Protein 3DEF (pdb70)

Organism: Arabidopsis thaliana (NCBI:txid3702)

Structure (mmCIF, N/CA/C/O backbone):
data_3DEF
#
_entry.id   3DEF
#
_cell.length_a   71.440
_cell.length_b   71.440
_cell.length_c   112.460
_cell.angle_alpha   90.00
_cell.angle_beta   90.00
_cell.angle_gamma   90.00
#
_symmetry.space_group_name_H-M   'P 43 21 2'
#
loop_
_entity.id
_entity.type
_entity.pdbx_description
1 polymer 'T7I23.11 protein'
2 non-polymer 'MAGNESIUM ION'
3 non-polymer "GUANOSINE-5'-DIPHOSPHATE"
4 water water
#
loop_
_atom_site.group_PDB
_atom_site.id
_atom_site.type_symbol
_atom_site.label_atom_id
_atom_site.label_alt_id
_atom_site.label_comp_id
_atom_site.label_asym_id
_atom_site.label_entity_id
_atom_site.label_seq_id
_atom_site.pdbx_PDB_ins_code
_atom_site.Cartn_x
_atom_site.Cartn_y
_atom_site.Cartn_z
_atom_site.occupancy
_atom_site.B_iso_or_equiv
_atom_site.auth_seq_id
_atom_site.auth_comp_id
_atom_site.auth_asym_id
_atom_site.auth_atom_id
_atom_site.pdbx_PDB_model_num
ATOM 1 N N . ARG A 1 6 ? -30.343 15.830 20.233 1.00 47.45 6 ARG A N 1
ATOM 2 C CA . ARG A 1 6 ? -31.066 14.575 20.583 1.00 47.11 6 ARG A CA 1
ATOM 3 C C . ARG A 1 6 ? -30.136 13.387 20.506 1.00 45.84 6 ARG A C 1
ATOM 4 O O . ARG A 1 6 ? -29.163 13.392 19.753 1.00 43.66 6 ARG A O 1
ATOM 12 N N . GLU A 1 7 ? -30.453 12.349 21.281 1.00 44.89 7 GLU A N 1
ATOM 13 C CA . GLU A 1 7 ? -29.685 11.123 21.213 1.00 44.06 7 GLU A CA 1
ATOM 14 C C . GLU A 1 7 ? -29.752 10.560 19.773 1.00 41.86 7 GLU A C 1
ATOM 15 O O . GLU A 1 7 ? -30.761 10.737 19.063 1.00 40.96 7 GLU A O 1
ATOM 21 N N . TRP A 1 8 ? -28.674 9.882 19.367 1.00 39.13 8 TRP A N 1
ATOM 22 C CA . TRP A 1 8 ? -28.524 9.398 17.996 1.00 35.05 8 TRP A CA 1
ATOM 23 C C . TRP A 1 8 ? -29.065 8.014 17.775 1.00 34.23 8 TRP A C 1
ATOM 24 O O . TRP A 1 8 ? -28.322 7.040 17.573 1.00 33.46 8 TRP A O 1
ATOM 35 N N . VAL A 1 9 ? -30.390 7.955 17.712 1.00 33.00 9 VAL A N 1
ATOM 36 C CA . VAL A 1 9 ? -31.115 6.721 17.409 1.00 32.33 9 VAL A CA 1
ATOM 37 C C . VAL A 1 9 ? -30.786 6.090 16.051 1.00 30.46 9 VAL A C 1
ATOM 38 O O . VAL A 1 9 ? -30.685 4.863 15.937 1.00 29.76 9 VAL A O 1
ATOM 42 N N . GLY A 1 10 ? -30.650 6.908 15.006 1.00 27.64 10 GLY A N 1
ATOM 43 C CA . GLY A 1 10 ? -30.234 6.398 13.713 1.00 25.54 10 GLY A CA 1
ATOM 44 C C . GLY A 1 10 ? -28.927 5.601 13.730 1.00 23.67 10 GLY A C 1
ATOM 45 O O . GLY A 1 10 ? -28.754 4.667 12.958 1.00 22.83 10 GLY A O 1
ATOM 46 N N . PHE A 1 11 ? -28.005 5.942 14.603 1.00 23.21 11 PHE A N 1
ATOM 47 C CA . PHE A 1 11 ? -26.757 5.198 14.694 1.00 24.29 11 PHE A CA 1
ATOM 48 C C . PHE A 1 11 ? -27.029 3.707 14.998 1.00 24.86 11 PHE A C 1
ATOM 49 O O . PHE A 1 11 ? -26.375 2.804 14.502 1.00 23.30 11 PHE A O 1
ATOM 57 N N . GLN A 1 12 ? -28.066 3.470 15.781 1.00 25.83 12 GLN A N 1
ATOM 58 C CA . GLN A 1 12 ? -28.355 2.134 16.255 1.00 27.38 12 GLN A CA 1
ATOM 59 C C . GLN A 1 12 ? -28.845 1.257 15.164 1.00 27.13 12 GLN A C 1
ATOM 60 O O . GLN A 1 12 ? -28.748 0.042 15.247 1.00 28.83 12 GLN A O 1
ATOM 66 N N . GLN A 1 13 ? -29.371 1.864 14.124 1.00 25.95 13 GLN A N 1
ATOM 67 C CA . GLN A 1 13 ? -29.889 1.156 12.968 1.00 26.51 13 GLN A CA 1
ATOM 68 C C . GLN A 1 13 ? -28.839 0.856 11.876 1.00 25.07 13 GLN A C 1
ATOM 69 O O . GLN A 1 13 ? -29.139 0.149 10.948 1.00 24.84 13 GLN A O 1
ATOM 75 N N . PHE A 1 14 ? -27.632 1.408 11.972 1.00 22.25 14 PHE A N 1
ATOM 76 C CA . PHE A 1 14 ? -26.598 1.087 11.026 1.00 21.85 14 PHE A CA 1
ATOM 77 C C . PHE A 1 14 ? -26.097 -0.341 11.267 1.00 21.66 14 PHE A C 1
ATOM 78 O O . PHE A 1 14 ? -26.008 -0.785 12.393 1.00 22.01 14 PHE A O 1
ATOM 86 N N . PRO A 1 15 ? -25.701 -1.053 10.204 1.00 20.65 15 PRO A N 1
ATOM 87 C CA . PRO A 1 15 ? -25.094 -2.343 10.425 1.00 19.63 15 PRO A CA 1
ATOM 88 C C . PRO A 1 15 ? -23.820 -2.231 11.236 1.00 19.39 15 PRO A C 1
ATOM 89 O O . PRO A 1 15 ? -23.168 -1.193 11.234 1.00 18.38 15 PRO A O 1
ATOM 93 N N . ALA A 1 16 ? -23.454 -3.317 11.921 1.00 18.96 16 ALA A N 1
ATOM 94 C CA . ALA A 1 16 ? -22.262 -3.313 12.792 1.00 18.47 16 ALA A CA 1
ATOM 95 C C . ALA A 1 16 ? -21.025 -2.809 12.057 1.00 19.87 16 ALA A C 1
ATOM 96 O O . ALA A 1 16 ? -20.235 -2.112 12.611 1.00 19.31 16 ALA A O 1
ATOM 98 N N . ALA A 1 17 ? -20.807 -3.281 10.840 1.00 19.07 17 ALA A N 1
ATOM 99 C CA . ALA A 1 17 ? -19.617 -2.893 10.089 1.00 20.16 17 ALA A CA 1
ATOM 100 C C . ALA A 1 17 ? -19.530 -1.378 9.854 1.00 20.05 17 ALA A C 1
ATOM 101 O O . ALA A 1 17 ? -18.448 -0.799 9.893 1.00 19.84 17 ALA A O 1
ATOM 103 N N . THR A 1 18 ? -20.674 -0.742 9.620 1.00 20.78 18 THR A N 1
ATOM 104 C CA . THR A 1 18 ? -20.748 0.712 9.489 1.00 20.84 18 THR A CA 1
ATOM 105 C C . THR A 1 18 ? -20.556 1.366 10.829 1.00 21.79 18 THR A C 1
ATOM 106 O O . THR A 1 18 ? -19.782 2.326 10.923 1.00 21.90 18 THR A O 1
ATOM 110 N N . GLN A 1 19 ? -21.219 0.850 11.881 1.00 21.83 19 GLN A N 1
ATOM 111 C CA . GLN A 1 19 ? -20.995 1.409 13.238 1.00 22.06 19 GLN A CA 1
ATOM 112 C C . GLN A 1 19 ? -19.515 1.431 13.593 1.00 23.14 19 GLN A C 1
ATOM 113 O O . GLN A 1 19 ? -18.999 2.424 14.118 1.00 22.09 19 GLN A O 1
ATOM 119 N N . GLU A 1 20 ? -18.861 0.304 13.361 1.00 23.37 20 GLU A N 1
ATOM 120 C CA . GLU A 1 20 ? -17.439 0.152 13.713 1.00 25.99 20 GLU A CA 1
ATOM 121 C C . GLU A 1 20 ? -16.592 1.276 13.061 1.00 23.91 20 GLU A C 1
ATOM 122 O O . GLU A 1 20 ? -15.802 1.950 13.707 1.00 22.37 20 GLU A O 1
ATOM 128 N N . LYS A 1 21 ? -16.767 1.457 11.770 1.00 24.15 21 LYS A N 1
ATOM 129 C CA . LYS A 1 21 ? -16.019 2.494 11.029 1.00 24.64 21 LYS A CA 1
ATOM 130 C C . LYS A 1 21 ? -16.330 3.911 11.530 1.00 24.55 21 LYS A C 1
ATOM 131 O O . LYS A 1 21 ? -15.412 4.708 11.749 1.00 26.00 21 LYS A O 1
ATOM 137 N N . LEU A 1 22 ? -17.604 4.220 11.731 1.00 23.55 22 LEU A N 1
ATOM 138 C CA . LEU A 1 22 ? -18.018 5.556 12.212 1.00 23.73 22 LEU A CA 1
ATOM 139 C C . LEU A 1 22 ? -17.447 5.854 13.593 1.00 23.52 22 LEU A C 1
ATOM 140 O O . LEU A 1 22 ? -17.104 7.000 13.919 1.00 24.01 22 LEU A O 1
ATOM 145 N N . ILE A 1 23 ? -17.354 4.841 14.436 1.00 23.37 23 ILE A N 1
ATOM 146 C CA . ILE A 1 23 ? -16.760 5.022 15.748 1.00 23.21 23 ILE A CA 1
ATOM 147 C C . ILE A 1 23 ? -15.253 5.322 15.661 1.00 23.22 23 ILE A C 1
ATOM 148 O O . ILE A 1 23 ? -14.718 6.175 16.399 1.00 23.40 23 ILE A O 1
ATOM 153 N N . GLU A 1 24 ? -14.586 4.631 14.759 1.00 23.76 24 GLU A N 1
ATOM 154 C CA . GLU A 1 24 ? -13.214 4.872 14.514 1.00 26.02 24 GLU A CA 1
ATOM 155 C C . GLU A 1 24 ? -13.003 6.351 14.064 1.00 26.23 24 GLU A C 1
ATOM 156 O O . GLU A 1 24 ? -12.167 7.104 14.653 1.00 24.29 24 GLU A O 1
ATOM 162 N N . PHE A 1 25 ? -13.829 6.773 13.098 1.00 25.51 25 PHE A N 1
ATOM 163 C CA . PHE A 1 25 ? -13.684 8.117 12.490 1.00 25.14 25 PHE A CA 1
ATOM 164 C C . PHE A 1 25 ? -13.951 9.200 13.497 1.00 26.40 25 PHE A C 1
ATOM 165 O O . PHE A 1 25 ? -13.113 10.115 13.672 1.00 26.43 25 PHE A O 1
ATOM 173 N N . PHE A 1 26 ? -15.074 9.086 14.208 1.00 26.56 26 PHE A N 1
ATOM 174 C CA . PHE A 1 26 ? -15.441 10.077 15.205 1.00 29.45 26 PHE A CA 1
ATOM 175 C C . PHE A 1 26 ? -14.538 10.015 16.410 1.00 31.27 26 PHE A C 1
ATOM 176 O O . PHE A 1 26 ? -14.341 11.035 17.098 1.00 31.23 26 PHE A O 1
ATOM 184 N N . GLY A 1 27 ? -14.019 8.816 16.695 1.00 33.49 27 GLY A N 1
ATOM 185 C CA . GLY A 1 27 ? -13.090 8.627 17.788 1.00 34.85 27 GLY A CA 1
ATOM 186 C C . GLY A 1 27 ? -11.799 9.415 17.594 1.00 36.42 27 GLY A C 1
ATOM 187 O O . GLY A 1 27 ? -11.235 9.941 18.569 1.00 37.08 27 GLY A O 1
ATOM 188 N N . LYS A 1 28 ? -11.326 9.463 16.351 1.00 37.04 28 LYS A N 1
ATOM 189 C CA A LYS A 1 28 ? -10.163 10.251 15.958 0.50 37.54 28 LYS A CA 1
ATOM 190 C CA B LYS A 1 28 ? -10.146 10.250 15.988 0.50 37.49 28 LYS A CA 1
ATOM 191 C C . LYS A 1 28 ? -10.355 11.743 16.238 1.00 37.88 28 LYS A C 1
ATOM 192 O O . LYS A 1 28 ? -9.446 12.429 16.710 1.00 38.32 28 LYS A O 1
ATOM 203 N N . LEU A 1 29 ? -11.542 12.258 15.908 1.00 37.82 29 LEU A N 1
ATOM 204 C CA . LEU A 1 29 ? -11.885 13.650 16.216 1.00 37.43 29 LEU A CA 1
ATOM 205 C C . LEU A 1 29 ? -11.830 13.904 17.713 1.00 38.91 29 LEU A C 1
ATOM 206 O O . LEU A 1 29 ? -11.253 14.896 18.163 1.00 39.41 29 LEU A O 1
ATOM 211 N N . LYS A 1 30 ? -12.462 13.027 18.484 1.00 40.23 30 LYS A N 1
ATOM 212 C CA . LYS A 1 30 ? -12.509 13.169 19.956 1.00 42.03 30 LYS A CA 1
ATOM 213 C C . LYS A 1 30 ? -11.100 13.165 20.562 1.00 43.31 30 LYS A C 1
ATOM 214 O O . LYS A 1 30 ? -10.865 13.823 21.576 1.00 43.52 30 LYS A O 1
ATOM 220 N N . GLN A 1 31 ? -10.184 12.413 19.951 1.00 44.73 31 GLN A N 1
ATOM 221 C CA . GLN A 1 31 ? -8.793 12.369 20.400 1.00 46.64 31 GLN A CA 1
ATOM 222 C C . GLN A 1 31 ? -8.113 13.709 20.213 1.00 46.66 31 GLN A C 1
ATOM 223 O O . GLN A 1 31 ? -7.194 14.054 20.962 1.00 47.36 31 GLN A O 1
ATOM 229 N N . LYS A 1 32 ? -8.554 14.462 19.216 1.00 45.80 32 LYS A N 1
ATOM 230 C CA . LYS A 1 32 ? -8.035 15.792 18.954 1.00 45.45 32 LYS A CA 1
ATOM 231 C C . LYS A 1 32 ? -8.855 16.860 19.661 1.00 44.62 32 LYS A C 1
ATOM 232 O O . LYS A 1 32 ? -8.832 18.005 19.261 1.00 45.00 32 LYS A O 1
ATOM 238 N N . ASP A 1 33 ? -9.590 16.481 20.702 1.00 43.88 33 ASP A N 1
ATOM 239 C CA . ASP A 1 33 ? -10.579 17.364 21.345 1.00 43.64 33 ASP A CA 1
ATOM 240 C C . ASP A 1 33 ? -11.481 18.130 20.376 1.00 41.72 33 ASP A C 1
ATOM 241 O O . ASP A 1 33 ? -11.768 19.292 20.587 1.00 41.21 33 ASP A O 1
ATOM 246 N N . MET A 1 34 ? -11.938 17.467 19.316 1.00 40.13 34 MET A N 1
ATOM 247 C CA . MET A 1 34 ? -13.070 17.971 18.550 1.00 38.53 34 MET A CA 1
ATOM 248 C C . MET A 1 34 ? -14.203 17.081 19.010 1.00 36.27 34 MET A C 1
ATOM 249 O O . MET A 1 34 ? -14.254 15.932 18.590 1.00 34.47 34 MET A O 1
ATOM 254 N N . ASN A 1 35 ? -15.106 17.584 19.840 1.00 34.11 35 ASN A N 1
ATOM 255 C CA . ASN A 1 35 ? -16.219 16.759 20.321 1.00 34.16 35 ASN A CA 1
ATOM 256 C C . ASN A 1 35 ? -17.505 17.004 19.539 1.00 32.68 35 ASN A C 1
ATOM 257 O O . ASN A 1 35 ? -18.574 16.585 19.926 1.00 31.43 35 ASN A O 1
ATOM 262 N N . SER A 1 36 ? -17.385 17.779 18.476 1.00 32.17 36 SER A N 1
ATOM 263 C CA . SER A 1 36 ? -18.472 18.002 17.561 1.00 31.81 36 SER A CA 1
ATOM 264 C C . SER A 1 36 ? -17.945 18.435 16.220 1.00 30.79 36 SER A C 1
ATOM 265 O O . SER A 1 36 ? -16.852 18.951 16.115 1.00 29.72 36 SER A O 1
ATOM 268 N N . MET A 1 37 ? -18.759 18.234 15.190 1.00 29.52 37 MET A N 1
ATOM 269 C CA . MET A 1 37 ? -18.435 18.793 13.870 1.00 30.03 37 MET A CA 1
ATOM 270 C C . MET A 1 37 ? -19.686 19.248 13.171 1.00 27.75 37 MET A C 1
ATOM 271 O O . MET A 1 37 ? -20.746 18.709 13.414 1.00 28.02 37 MET A O 1
ATOM 276 N N . THR A 1 38 ? -19.533 20.261 12.329 1.00 27.11 38 THR A N 1
ATOM 277 C CA . THR A 1 38 ? -20.640 20.864 11.571 1.00 25.79 38 THR A CA 1
ATOM 278 C C . THR A 1 38 ? -20.399 20.771 10.056 1.00 25.08 38 THR A C 1
ATOM 279 O O . THR A 1 38 ? -19.409 21.292 9.502 1.00 25.39 38 THR A O 1
ATOM 283 N N . VAL A 1 39 ? -21.348 20.103 9.422 1.00 23.23 39 VAL A N 1
ATOM 284 C CA . VAL A 1 39 ? -21.355 19.859 7.991 1.00 22.10 39 VAL A CA 1
ATOM 285 C C . VAL A 1 39 ? -22.424 20.724 7.314 1.00 21.04 39 VAL A C 1
ATOM 286 O O . VAL A 1 39 ? -23.588 20.673 7.684 1.00 20.30 39 VAL A O 1
ATOM 290 N N . LEU A 1 40 ? -22.004 21.521 6.326 1.00 20.15 40 LEU A N 1
ATOM 291 C CA . LEU A 1 40 ? -22.954 22.318 5.518 1.00 19.50 40 LEU A CA 1
ATOM 292 C C . LEU A 1 40 ? -23.174 21.571 4.210 1.00 18.99 40 LEU A C 1
ATOM 293 O O . LEU A 1 40 ? -22.200 21.063 3.628 1.00 19.06 40 LEU A O 1
ATOM 298 N N . VAL A 1 41 ? -24.410 21.486 3.764 1.00 17.98 41 VAL A N 1
ATOM 299 C CA . VAL A 1 41 ? -24.733 20.855 2.488 1.00 18.93 41 VAL A CA 1
ATOM 300 C C . VAL A 1 41 ? -25.322 21.868 1.525 1.00 18.60 41 VAL A C 1
ATOM 301 O O . VAL A 1 41 ? -26.293 22.517 1.894 1.00 22.81 41 VAL A O 1
ATOM 305 N N . LEU A 1 42 ? -24.691 22.060 0.365 1.00 18.19 42 LEU A N 1
ATOM 306 C CA . LEU A 1 42 ? -25.154 22.999 -0.682 1.00 18.63 42 LEU A CA 1
ATOM 307 C C . LEU A 1 42 ? -25.355 22.275 -1.981 1.00 20.88 42 LEU A C 1
ATOM 308 O O . LEU A 1 42 ? -24.713 21.242 -2.258 1.00 18.32 42 LEU A O 1
ATOM 313 N N . GLY A 1 43 ? -26.223 22.854 -2.821 1.00 21.77 43 GLY A N 1
ATOM 314 C CA . GLY A 1 43 ? -26.429 22.311 -4.131 1.00 21.77 43 GLY A CA 1
ATOM 315 C C . GLY A 1 43 ? -27.638 22.945 -4.824 1.00 22.10 43 GLY A C 1
ATOM 316 O O . GLY A 1 43 ? -28.406 23.699 -4.236 1.00 21.70 43 GLY A O 1
ATOM 317 N N . LYS A 1 44 ? -27.826 22.561 -6.067 1.00 24.11 44 LYS A N 1
ATOM 318 C CA . LYS A 1 44 ? -29.005 22.919 -6.804 1.00 24.72 44 LYS A CA 1
ATOM 319 C C . LYS A 1 44 ? -30.179 22.136 -6.198 1.00 24.90 44 LYS A C 1
ATOM 320 O O . LYS A 1 44 ? -29.970 21.169 -5.541 1.00 25.06 44 LYS A O 1
ATOM 326 N N . GLY A 1 45 ? -31.413 22.553 -6.443 1.00 25.46 45 GLY A N 1
ATOM 327 C CA . GLY A 1 45 ? -32.576 21.740 -6.064 1.00 23.97 45 GLY A CA 1
ATOM 328 C C . GLY A 1 45 ? -32.574 20.369 -6.740 1.00 22.62 45 GLY A C 1
ATOM 329 O O . GLY A 1 45 ? -32.117 20.206 -7.839 1.00 23.54 45 GLY A O 1
ATOM 330 N N . GLY A 1 46 ? -33.104 19.387 -6.054 1.00 22.02 46 GLY A N 1
ATOM 331 C CA . GLY A 1 46 ? -33.405 18.101 -6.615 1.00 21.48 46 GLY A CA 1
ATOM 332 C C . GLY A 1 46 ? -32.213 17.206 -6.843 1.00 21.27 46 GLY A C 1
ATOM 333 O O . GLY A 1 46 ? -32.312 16.224 -7.584 1.00 20.79 46 GLY A O 1
ATOM 334 N N . VAL A 1 47 ? -31.097 17.466 -6.168 1.00 19.71 47 VAL A N 1
ATOM 335 C CA . VAL A 1 47 ? -29.909 16.645 -6.373 1.00 20.10 47 VAL A CA 1
ATOM 336 C C . VAL A 1 47 ? -29.703 15.553 -5.305 1.00 20.42 47 VAL A C 1
ATOM 337 O O . VAL A 1 47 ? -28.787 14.760 -5.449 1.00 19.35 47 VAL A O 1
ATOM 341 N N . GLY A 1 48 ? -30.559 15.545 -4.280 1.00 20.38 48 GLY A N 1
ATOM 342 C CA . GLY A 1 48 ? -30.497 14.606 -3.157 1.00 19.95 48 GLY A CA 1
ATOM 343 C C . GLY A 1 48 ? -29.749 15.115 -1.923 1.00 19.79 48 GLY A C 1
ATOM 344 O O . GLY A 1 48 ? -29.222 14.312 -1.145 1.00 18.95 48 GLY A O 1
ATOM 345 N N . LYS A 1 49 ? -29.739 16.431 -1.691 1.00 18.51 49 LYS A N 1
ATOM 346 C CA . LYS A 1 49 ? -29.149 16.973 -0.462 1.00 19.45 49 LYS A CA 1
ATOM 347 C C . LYS A 1 49 ? -29.884 16.412 0.785 1.00 18.28 49 LYS A C 1
ATOM 348 O O . LYS A 1 49 ? -29.281 15.807 1.641 1.00 18.88 49 LYS A O 1
ATOM 354 N N . SER A 1 50 ? -31.199 16.561 0.841 1.00 18.90 50 SER A N 1
ATOM 355 C CA . SER A 1 50 ? -31.942 16.090 2.014 1.00 18.25 50 SER A CA 1
ATOM 356 C C . SER A 1 50 ? -31.864 14.583 2.163 1.00 19.25 50 SER A C 1
ATOM 357 O O . SER A 1 50 ? -31.784 14.036 3.300 1.00 19.83 50 SER A O 1
ATOM 360 N N . SER A 1 51 ? -31.956 13.874 1.048 1.00 19.59 51 SER A N 1
ATOM 361 C CA . SER A 1 51 ? -31.849 12.442 1.073 1.00 19.59 51 SER A CA 1
ATOM 362 C C . SER A 1 51 ? -30.500 12.006 1.656 1.00 18.97 51 SER A C 1
ATOM 363 O O . SER A 1 51 ? -30.437 11.061 2.449 1.00 18.91 51 SER A O 1
ATOM 366 N N . THR A 1 52 ? -29.419 12.650 1.249 1.00 18.21 52 THR A N 1
ATOM 367 C CA . THR A 1 52 ? -28.085 12.309 1.774 1.00 18.15 52 THR A CA 1
ATOM 368 C C . THR A 1 52 ? -27.943 12.627 3.274 1.00 19.97 52 THR A C 1
ATOM 369 O O . THR A 1 52 ? -27.340 11.864 4.074 1.00 19.68 52 THR A O 1
ATOM 373 N N . VAL A 1 53 ? -28.509 13.751 3.685 1.00 19.64 53 VAL A N 1
ATOM 374 C CA . VAL A 1 53 ? -28.604 14.024 5.113 1.00 19.65 53 VAL A CA 1
ATOM 375 C C . VAL A 1 53 ? -29.312 12.896 5.901 1.00 18.86 53 VAL A C 1
ATOM 376 O O . VAL A 1 53 ? -28.808 12.419 6.926 1.00 19.03 53 VAL A O 1
ATOM 380 N N . ASN A 1 54 ? -30.485 12.462 5.440 1.00 19.64 54 ASN A N 1
ATOM 381 C CA . ASN A 1 54 ? -31.209 11.412 6.116 1.00 20.71 54 ASN A CA 1
ATOM 382 C C . ASN A 1 54 ? -30.378 10.118 6.083 1.00 21.68 54 ASN A C 1
ATOM 383 O O . ASN A 1 54 ? -30.368 9.320 7.059 1.00 22.02 54 ASN A O 1
ATOM 388 N N . SER A 1 55 ? -29.654 9.867 4.985 1.00 20.76 55 SER A N 1
ATOM 389 C CA . SER A 1 55 ? -28.796 8.679 4.931 1.00 20.10 55 SER A CA 1
ATOM 390 C C . SER A 1 55 ? -27.695 8.715 6.011 1.00 19.99 55 SER A C 1
ATOM 391 O O . SER A 1 55 ? -27.405 7.690 6.673 1.00 18.99 55 SER A O 1
ATOM 394 N N . LEU A 1 56 ? -27.092 9.882 6.185 1.00 18.93 56 LEU A N 1
ATOM 395 C CA . LEU A 1 56 ? -26.023 10.053 7.149 1.00 19.87 56 LEU A CA 1
ATOM 396 C C . LEU A 1 56 ? -26.504 9.956 8.566 1.00 19.81 56 LEU A C 1
ATOM 397 O O . LEU A 1 56 ? -25.800 9.436 9.404 1.00 21.89 56 LEU A O 1
ATOM 402 N N . ILE A 1 57 ? -27.692 10.468 8.844 1.00 20.27 57 ILE A N 1
ATOM 403 C CA . ILE A 1 57 ? -28.238 10.417 10.214 1.00 20.74 57 ILE A CA 1
ATOM 404 C C . ILE A 1 57 ? -28.902 9.105 10.497 1.00 21.72 57 ILE A C 1
ATOM 405 O O . ILE A 1 57 ? -28.917 8.683 11.658 1.00 21.61 57 ILE A O 1
ATOM 410 N N . GLY A 1 58 ? -29.356 8.405 9.447 1.00 22.46 58 GLY A N 1
ATOM 411 C CA . GLY A 1 58 ? -30.110 7.173 9.619 1.00 24.10 58 GLY A CA 1
ATOM 412 C C . GLY A 1 58 ? -31.494 7.346 10.249 1.00 25.76 58 GLY A C 1
ATOM 413 O O . GLY A 1 58 ? -32.038 6.389 10.821 1.00 25.58 58 GLY A O 1
ATOM 414 N N . GLU A 1 59 ? -32.040 8.554 10.149 1.00 26.26 59 GLU A N 1
ATOM 415 C CA . GLU A 1 59 ? -33.397 8.899 10.589 1.00 28.21 59 GLU A CA 1
ATOM 416 C C . GLU A 1 59 ? -33.990 9.853 9.536 1.00 28.81 59 GLU A C 1
ATOM 417 O O . GLU A 1 59 ? -33.261 10.446 8.738 1.00 27.37 59 GLU A O 1
ATOM 423 N N . GLN A 1 60 ? -35.316 9.999 9.540 1.00 30.00 60 GLN A N 1
ATOM 424 C CA . GLN A 1 60 ? -35.965 10.905 8.598 1.00 30.40 60 GLN A CA 1
ATOM 425 C C . GLN A 1 60 ? -36.031 12.227 9.326 1.00 29.69 60 GLN A C 1
ATOM 426 O O . GLN A 1 60 ? -36.959 12.478 10.089 1.00 31.16 60 GLN A O 1
ATOM 432 N N . VAL A 1 61 ? -35.031 13.054 9.134 1.00 27.77 61 VAL A N 1
ATOM 433 C CA . VAL A 1 61 ? -34.899 14.292 9.857 1.00 27.94 61 VAL A CA 1
ATOM 434 C C . VAL A 1 61 ? -35.184 15.490 8.948 1.00 28.36 61 VAL A C 1
ATOM 435 O O . VAL A 1 61 ? -35.472 16.558 9.441 1.00 28.47 61 VAL A O 1
ATOM 439 N N . VAL A 1 62 ? -35.059 15.315 7.638 1.00 27.09 62 VAL A N 1
ATOM 440 C CA . VAL A 1 62 ? -35.410 16.377 6.691 1.00 26.46 62 VAL A CA 1
ATOM 441 C C . VAL A 1 62 ? -36.355 15.879 5.616 1.00 26.05 62 VAL A C 1
ATOM 442 O O . VAL A 1 62 ? -36.410 14.725 5.274 1.00 24.40 62 VAL A O 1
ATOM 446 N N . ARG A 1 63 ? -37.085 16.800 5.033 1.00 28.16 63 ARG A N 1
ATOM 447 C CA . ARG A 1 63 ? -38.120 16.437 4.075 1.00 29.72 63 ARG A CA 1
ATOM 448 C C . ARG A 1 63 ? -37.571 16.206 2.657 1.00 29.21 63 ARG A C 1
ATOM 449 O O . ARG A 1 63 ? -36.904 17.074 2.109 1.00 31.07 63 ARG A O 1
ATOM 457 N N . VAL A 1 64 ? -37.887 15.076 2.065 1.00 28.68 64 VAL A N 1
ATOM 458 C CA . VAL A 1 64 ? -37.445 14.726 0.712 1.00 28.52 64 VAL A CA 1
ATOM 459 C C . VAL A 1 64 ? -38.656 14.848 -0.191 1.00 30.24 64 VAL A C 1
ATOM 460 O O . VAL A 1 64 ? -39.764 14.503 0.227 1.00 29.96 64 VAL A O 1
ATOM 464 N N . SER A 1 65 ? -38.462 15.321 -1.419 1.00 30.06 65 SER A N 1
ATOM 465 C CA . SER A 1 65 ? -39.575 15.498 -2.343 1.00 30.70 65 SER A CA 1
ATOM 466 C C . SER A 1 65 ? -39.066 15.692 -3.735 1.00 30.19 65 SER A C 1
ATOM 467 O O . SER A 1 65 ? -38.054 16.314 -3.886 1.00 28.38 65 SER A O 1
ATOM 470 N N . PRO A 1 66 ? -39.808 15.219 -4.754 1.00 31.04 66 PRO A N 1
ATOM 471 C CA . PRO A 1 66 ? -39.419 15.541 -6.102 1.00 32.75 66 PRO A CA 1
ATOM 472 C C . PRO A 1 66 ? -39.520 17.053 -6.383 1.00 32.83 66 PRO A C 1
ATOM 473 O O . PRO A 1 66 ? -38.858 17.560 -7.273 1.00 33.32 66 PRO A O 1
ATOM 477 N N . PHE A 1 67 ? -40.347 17.764 -5.632 1.00 34.17 67 PHE A N 1
ATOM 478 C CA . PHE A 1 67 ? -40.514 19.201 -5.844 1.00 35.24 67 PHE A CA 1
ATOM 479 C C . PHE A 1 67 ? -39.834 19.993 -4.767 1.00 37.82 67 PHE A C 1
ATOM 480 O O . PHE A 1 67 ? -39.858 19.602 -3.604 1.00 37.61 67 PHE A O 1
ATOM 488 N N . GLN A 1 68 ? -39.277 21.137 -5.148 1.00 40.25 68 GLN A N 1
ATOM 489 C CA A GLN A 1 68 ? -38.642 22.065 -4.205 0.50 41.84 68 GLN A CA 1
ATOM 490 C CA B GLN A 1 68 ? -38.665 21.976 -4.136 0.50 41.32 68 GLN A CA 1
ATOM 491 C C . GLN A 1 68 ? -39.758 22.794 -3.472 1.00 42.30 68 GLN A C 1
ATOM 492 O O . GLN A 1 68 ? -40.505 23.529 -4.110 1.00 42.62 68 GLN A O 1
ATOM 503 N N . ALA A 1 69 ? -39.850 22.619 -2.151 1.00 44.16 69 ALA A N 1
ATOM 504 C CA . ALA A 1 69 ? -40.911 23.244 -1.326 1.00 45.00 69 ALA A CA 1
ATOM 505 C C . ALA A 1 69 ? -40.986 24.749 -1.533 1.00 46.16 69 ALA A C 1
ATOM 506 O O . ALA A 1 69 ? -39.938 25.385 -1.659 1.00 47.64 69 ALA A O 1
ATOM 508 N N . GLY A 1 71 ? -40.487 28.335 -0.703 1.00 43.94 71 GLY A N 1
ATOM 509 C CA . GLY A 1 71 ? -39.398 29.179 -0.194 1.00 44.92 71 GLY A CA 1
ATOM 510 C C . GLY A 1 71 ? -38.750 28.664 1.096 1.00 44.94 71 GLY A C 1
ATOM 511 O O . GLY A 1 71 ? -38.782 29.317 2.140 1.00 45.59 71 GLY A O 1
ATOM 512 N N . LEU A 1 72 ? -38.157 27.484 1.084 1.00 44.44 72 LEU A N 1
ATOM 513 C CA . LEU A 1 72 ? -37.831 26.991 2.405 1.00 43.71 72 LEU A CA 1
ATOM 514 C C . LEU A 1 72 ? -36.471 27.318 2.973 1.00 41.68 72 LEU A C 1
ATOM 515 O O . LEU A 1 72 ? -35.615 27.884 2.290 1.00 40.37 72 LEU A O 1
ATOM 520 N N . ARG A 1 73 ? -36.387 27.144 4.289 1.00 40.12 73 ARG A N 1
ATOM 521 C CA . ARG A 1 73 ? -35.324 27.686 5.116 1.00 39.98 73 ARG A CA 1
ATOM 522 C C . ARG A 1 73 ? -34.259 26.649 5.378 1.00 37.93 73 ARG A C 1
ATOM 523 O O . ARG A 1 73 ? -34.539 25.474 5.316 1.00 36.73 73 ARG A O 1
ATOM 531 N N . PRO A 1 74 ? -33.032 27.098 5.673 1.00 35.92 74 PRO A N 1
ATOM 532 C CA . PRO A 1 74 ? -32.004 26.172 6.153 1.00 35.29 74 PRO A CA 1
ATOM 533 C C . PRO A 1 74 ? -32.453 25.541 7.464 1.00 35.32 74 PRO A C 1
ATOM 534 O O . PRO A 1 74 ? -33.242 26.145 8.189 1.00 34.78 74 PRO A O 1
ATOM 538 N N . VAL A 1 75 ? -31.976 24.336 7.739 1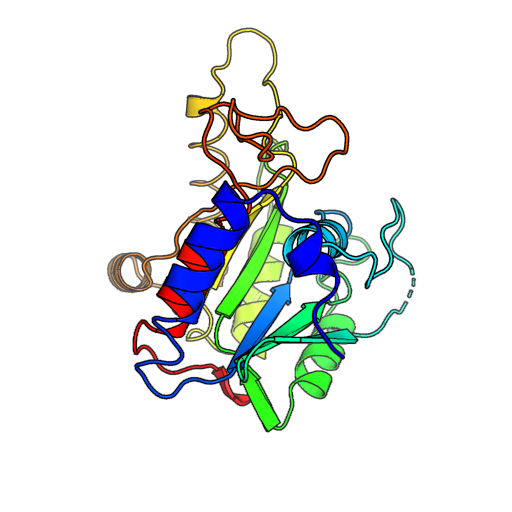.00 34.65 75 VAL A N 1
ATOM 539 C CA . VAL A 1 75 ? -32.321 23.612 8.958 1.00 34.89 75 VAL A CA 1
ATOM 540 C C . VAL A 1 75 ? -31.012 22.996 9.466 1.00 33.39 75 VAL A C 1
ATOM 541 O O . VAL A 1 75 ? -30.221 22.503 8.649 1.00 33.18 75 VAL A O 1
ATOM 545 N N . MET A 1 76 ? -30.766 23.015 10.775 1.00 31.72 76 MET A N 1
ATOM 546 C CA . MET A 1 76 ? -29.655 22.236 11.338 1.00 31.43 76 MET A CA 1
ATOM 547 C C . MET A 1 76 ? -30.217 20.999 12.053 1.00 30.90 76 MET A C 1
ATOM 548 O O . MET A 1 76 ? -31.129 21.116 12.882 1.00 31.18 76 MET A O 1
ATOM 553 N N . VAL A 1 77 ? -29.691 19.830 11.712 1.00 28.90 77 VAL A N 1
ATOM 554 C CA . VAL A 1 77 ? -30.036 18.589 12.388 1.00 27.69 77 VAL A CA 1
ATOM 555 C C . VAL A 1 77 ? -28.843 18.243 13.250 1.00 27.14 77 VAL A C 1
ATOM 556 O O . VAL A 1 77 ? -27.725 18.336 12.805 1.00 25.17 77 VAL A O 1
ATOM 560 N N . SER A 1 78 ? -29.076 17.869 14.505 1.00 27.58 78 SER A N 1
ATOM 561 C CA . SER A 1 78 ? -27.967 17.602 15.425 1.00 27.67 78 SER A CA 1
ATOM 562 C C . SER A 1 78 ? -28.257 16.305 16.157 1.00 27.66 78 SER A C 1
ATOM 563 O O . SER A 1 78 ? -29.391 16.055 16.579 1.00 26.59 78 SER A O 1
ATOM 566 N N . ARG A 1 79 ? -27.245 15.464 16.288 1.00 26.93 79 ARG A N 1
ATOM 567 C CA . ARG A 1 79 ? -27.414 14.208 17.014 1.00 28.48 79 ARG A CA 1
ATOM 568 C C . ARG A 1 79 ? -26.179 14.027 17.853 1.00 28.90 79 ARG A C 1
ATOM 569 O O . ARG A 1 79 ? -25.086 14.435 17.443 1.00 27.94 79 ARG A O 1
ATOM 577 N N . THR A 1 80 ? -26.354 13.422 19.020 1.00 29.33 80 THR A N 1
ATOM 578 C CA . THR A 1 80 ? -25.242 13.238 19.930 1.00 30.92 80 THR A CA 1
ATOM 579 C C . THR A 1 80 ? -25.201 11.823 20.447 1.00 30.95 80 THR A C 1
ATOM 580 O O . THR A 1 80 ? -26.242 11.191 20.664 1.00 31.62 80 THR A O 1
ATOM 584 N N . MET A 1 81 ? -23.978 11.362 20.624 1.00 31.88 81 MET A N 1
ATOM 585 C CA . MET A 1 81 ? -23.669 10.003 21.007 1.00 34.08 81 MET A CA 1
ATOM 586 C C . MET A 1 81 ? -22.330 9.962 21.729 1.00 32.79 81 MET A C 1
ATOM 587 O O . MET A 1 81 ? -21.325 10.401 21.179 1.00 31.25 81 MET A O 1
ATOM 592 N N . GLY A 1 82 ? -22.313 9.401 22.930 1.00 32.53 82 GLY A N 1
ATOM 593 C CA . GLY A 1 82 ? -21.075 9.267 23.710 1.00 32.91 82 GLY A CA 1
ATOM 594 C C . GLY A 1 82 ? -20.180 10.497 23.762 1.00 32.71 82 GLY A C 1
ATOM 595 O O . GLY A 1 82 ? -18.957 10.379 23.685 1.00 34.26 82 GLY A O 1
ATOM 596 N N . GLY A 1 83 ? -20.787 11.668 23.903 1.00 32.01 83 GLY A N 1
ATOM 597 C CA . GLY A 1 83 ? -20.054 12.918 24.048 1.00 31.33 83 GLY A CA 1
ATOM 598 C C . GLY A 1 83 ? -19.612 13.530 22.726 1.00 30.95 83 GLY A C 1
ATOM 599 O O . GLY A 1 83 ?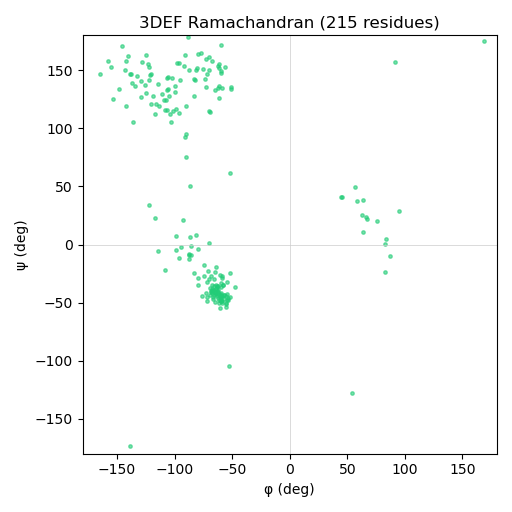 -18.894 14.561 22.711 1.00 30.07 83 GLY A O 1
ATOM 600 N N . PHE A 1 84 ? -20.018 12.915 21.613 1.00 29.01 84 PHE A N 1
ATOM 601 C CA . PHE A 1 84 ? -19.717 13.492 20.284 1.00 29.04 84 PHE A CA 1
ATOM 602 C C . PHE A 1 84 ? -21.002 13.916 19.599 1.00 27.87 84 PHE A C 1
ATOM 603 O O . PHE A 1 84 ? -21.994 13.203 19.674 1.00 27.31 84 PHE A O 1
ATOM 611 N N . THR A 1 85 ? -20.980 15.081 18.955 1.00 27.41 85 THR A N 1
ATOM 612 C CA . THR A 1 85 ? -22.154 15.676 18.313 1.00 27.36 85 THR A CA 1
ATOM 613 C C . THR A 1 85 ? -21.913 16.004 16.827 1.00 26.65 85 THR A C 1
ATOM 614 O O . THR A 1 85 ? -20.882 16.582 16.450 1.00 26.53 85 THR A O 1
ATOM 618 N N . ILE A 1 86 ? -22.846 15.568 15.988 1.00 25.52 86 ILE A N 1
ATOM 619 C CA . ILE A 1 86 ? -22.797 15.854 14.572 1.00 25.66 86 ILE A CA 1
ATOM 620 C C . ILE A 1 86 ? -23.954 16.817 14.282 1.00 24.70 86 ILE A C 1
ATOM 621 O O . ILE A 1 86 ? -25.090 16.604 14.691 1.00 24.80 86 ILE A O 1
ATOM 626 N N . ASN A 1 87 ? -23.610 17.905 13.608 1.00 25.80 87 ASN A N 1
ATOM 627 C CA . ASN A 1 87 ? -24.532 18.914 13.168 1.00 25.06 87 ASN A CA 1
ATOM 628 C C . ASN A 1 87 ? -24.460 18.954 11.652 1.00 24.01 87 ASN A C 1
ATOM 629 O O . ASN A 1 87 ? -23.376 19.033 11.092 1.00 24.58 87 ASN A O 1
ATOM 634 N N . ILE A 1 88 ? -25.599 18.864 10.998 1.00 23.57 88 ILE A N 1
ATOM 635 C CA . ILE A 1 88 ? -25.648 18.920 9.559 1.00 23.73 88 ILE A CA 1
ATOM 636 C C . ILE A 1 88 ? -26.682 19.941 9.177 1.00 22.67 88 ILE A C 1
ATOM 637 O O . ILE A 1 88 ? -27.817 19.890 9.651 1.00 23.23 88 ILE A O 1
ATOM 642 N N . ILE A 1 89 ? -26.260 20.885 8.338 1.00 22.73 89 ILE A N 1
ATOM 643 C CA . ILE A 1 89 ? -27.117 21.979 7.885 1.00 21.82 89 ILE A CA 1
ATOM 644 C C . ILE A 1 89 ? -27.566 21.711 6.460 1.00 22.09 89 ILE A C 1
ATOM 645 O O . ILE A 1 89 ? -26.742 21.729 5.530 1.00 19.71 89 ILE A O 1
ATOM 650 N N . ASP A 1 90 ? -28.861 21.455 6.328 1.00 22.17 90 ASP A N 1
ATOM 651 C CA . ASP A 1 90 ? -29.531 21.254 5.055 1.00 22.61 90 ASP A CA 1
ATOM 652 C C . ASP A 1 90 ? -30.059 22.615 4.614 1.00 23.20 90 ASP A C 1
ATOM 653 O O . ASP A 1 90 ? -30.299 23.515 5.449 1.00 22.34 90 ASP A O 1
ATOM 658 N N . THR A 1 91 ? -30.187 22.748 3.299 1.00 22.92 91 THR A N 1
ATOM 659 C CA . THR A 1 91 ? -30.419 24.034 2.673 1.00 22.57 91 THR A CA 1
ATOM 660 C C . THR A 1 91 ? -31.384 23.994 1.471 1.00 22.50 91 THR A C 1
ATOM 661 O O . THR A 1 91 ? -31.580 22.966 0.792 1.00 22.02 91 THR A O 1
ATOM 665 N N . PRO A 1 92 ? -31.978 25.165 1.162 1.00 24.18 92 PRO A N 1
ATOM 666 C CA . PRO A 1 92 ? -32.761 25.345 -0.059 1.00 23.99 92 PRO A CA 1
ATOM 667 C C . PRO A 1 92 ? -31.841 25.349 -1.273 1.00 25.12 92 PRO A C 1
ATOM 668 O O . PRO A 1 92 ? -30.669 25.724 -1.176 1.00 24.79 92 PRO A O 1
ATOM 672 N N . GLY A 1 93 ? -32.352 24.907 -2.410 1.00 25.11 93 GLY A N 1
ATOM 673 C CA . GLY A 1 93 ? -31.575 24.843 -3.625 1.00 26.27 93 GLY A CA 1
ATOM 674 C C . GLY A 1 93 ? -31.076 26.206 -4.115 1.00 26.29 93 GLY A C 1
ATOM 675 O O . GLY A 1 93 ? -31.656 27.263 -3.822 1.00 26.04 93 GLY A O 1
ATOM 676 N N . LEU A 1 94 ? -29.965 26.167 -4.843 1.00 26.44 94 LEU A N 1
ATOM 677 C CA . LEU A 1 94 ? -29.227 27.383 -5.206 1.00 28.12 94 LEU A CA 1
ATOM 678 C C . LEU A 1 94 ? -29.593 27.964 -6.578 1.00 29.06 94 LEU A C 1
ATOM 679 O O . LEU A 1 94 ? -29.018 28.996 -6.997 1.00 28.62 94 LEU A O 1
ATOM 684 N N . VAL A 1 95 ? -30.493 27.282 -7.290 1.00 31.05 95 VAL A N 1
ATOM 685 C CA . VAL A 1 95 ? -30.956 27.715 -8.632 1.00 32.73 95 VAL A CA 1
ATOM 686 C C . VAL A 1 95 ? -32.470 27.812 -8.646 1.00 35.91 95 VAL A C 1
ATOM 687 O O . VAL A 1 95 ? -33.163 26.947 -8.130 1.00 36.35 95 VAL A O 1
ATOM 691 N N . GLU A 1 96 ? -32.983 28.867 -9.257 1.00 38.69 96 GLU A N 1
ATOM 692 C CA . GLU A 1 96 ? -34.414 29.041 -9.392 1.00 41.26 96 GLU A CA 1
ATOM 693 C C . GLU A 1 96 ? -34.712 29.636 -10.727 1.00 41.90 96 GLU A C 1
ATOM 694 O O . GLU A 1 96 ? -34.229 30.717 -11.022 1.00 41.98 96 GLU A O 1
ATOM 700 N N . ALA A 1 97 ? -35.477 28.914 -11.545 1.00 42.61 97 ALA A N 1
ATOM 701 C CA . ALA A 1 97 ? -35.972 29.454 -12.793 1.00 42.85 97 ALA A CA 1
ATOM 702 C C . ALA A 1 97 ? -34.836 29.778 -13.740 1.00 43.26 97 ALA A C 1
ATOM 703 O O . ALA A 1 97 ? -34.878 30.810 -14.442 1.00 43.61 97 ALA A O 1
ATOM 705 N N . GLY A 1 98 ? -33.813 28.914 -13.743 1.00 42.57 98 GLY A N 1
ATOM 706 C CA . GLY A 1 98 ? -32.667 29.058 -14.642 1.00 41.80 98 GLY A CA 1
ATOM 707 C C . GLY A 1 98 ? -31.580 30.026 -14.187 1.00 41.28 98 GLY A C 1
ATOM 708 O O . GLY A 1 98 ? -30.577 30.220 -14.905 1.00 42.58 98 GLY A O 1
ATOM 709 N N . TYR A 1 99 ? -31.761 30.643 -13.026 1.00 38.78 99 TYR A N 1
ATOM 710 C CA . TYR A 1 99 ? -30.738 31.473 -12.457 1.00 38.27 99 TYR A CA 1
ATOM 711 C C . TYR A 1 99 ? -30.375 31.048 -11.073 1.00 35.58 99 TYR A C 1
ATOM 712 O O . TYR A 1 99 ? -31.147 30.355 -10.404 1.00 35.24 99 TYR A O 1
ATOM 721 N N . VAL A 1 100 ? -29.222 31.531 -10.638 1.00 32.45 100 VAL A N 1
ATOM 722 C CA . VAL A 1 100 ? -28.791 31.368 -9.256 1.00 31.33 100 VAL A CA 1
ATOM 723 C C . VAL A 1 100 ? -29.802 32.085 -8.414 1.00 31.28 100 VAL A C 1
ATOM 724 O O . VAL A 1 100 ? -30.197 33.215 -8.752 1.00 30.51 100 VAL A O 1
ATOM 728 N N . ASN A 1 101 ? -30.236 31.458 -7.329 1.00 29.93 101 ASN A N 1
ATOM 729 C CA . ASN A 1 101 ? -31.082 32.128 -6.349 1.00 29.54 101 ASN A CA 1
ATOM 730 C C . ASN A 1 101 ? -30.248 32.803 -5.251 1.00 29.36 101 ASN A C 1
ATOM 731 O O . ASN A 1 101 ? -29.870 32.182 -4.286 1.00 27.78 101 ASN A O 1
ATOM 736 N N . HIS A 1 102 ? -29.970 34.092 -5.412 1.00 29.77 102 HIS A N 1
ATOM 737 C CA . HIS A 1 102 ? -29.164 34.848 -4.429 1.00 30.52 102 HIS A CA 1
ATOM 738 C C . HIS A 1 102 ? -29.870 35.045 -3.080 1.00 31.13 102 HIS A C 1
ATOM 739 O O . HIS A 1 102 ? -29.231 35.153 -2.019 1.00 30.89 102 HIS A O 1
ATOM 746 N N . GLN A 1 103 ? -31.200 35.061 -3.093 1.00 31.27 103 GLN A N 1
ATOM 747 C CA . GLN A 1 103 ? -31.925 35.212 -1.854 1.00 31.94 103 GLN A CA 1
ATOM 748 C C . GLN A 1 103 ? -31.730 33.948 -1.004 1.00 30.86 103 GLN A C 1
ATOM 749 O O . GLN A 1 103 ? -31.563 34.043 0.199 1.00 30.49 103 GLN A O 1
ATOM 755 N N . ALA A 1 104 ? -31.738 32.777 -1.643 1.00 30.37 104 ALA A N 1
ATOM 756 C CA . ALA A 1 104 ? -31.472 31.503 -0.947 1.00 29.73 104 ALA A CA 1
ATOM 757 C C . ALA A 1 104 ? -30.089 31.559 -0.326 1.00 29.32 104 ALA A C 1
ATOM 758 O O . ALA A 1 104 ? -29.912 31.215 0.842 1.00 27.16 104 ALA A O 1
ATOM 760 N N . LEU A 1 105 ? -29.106 32.037 -1.081 1.00 29.91 105 LEU A N 1
ATOM 761 C CA . LEU A 1 105 ? -27.722 32.095 -0.577 1.00 31.29 105 LEU A CA 1
ATOM 762 C C . LEU A 1 105 ? -27.595 33.033 0.604 1.00 31.30 105 LEU A C 1
ATOM 763 O O . LEU A 1 105 ? -26.913 32.747 1.579 1.00 29.95 105 LEU A O 1
ATOM 768 N N . GLU A 1 106 ? -28.239 34.190 0.513 1.00 32.15 106 GLU A N 1
ATOM 769 C CA . GLU A 1 106 ? -28.249 35.131 1.627 1.00 33.05 106 GLU A CA 1
ATOM 770 C C . GLU A 1 106 ? -28.931 34.589 2.866 1.00 31.39 106 GLU A C 1
ATOM 771 O O . GLU A 1 106 ? -28.467 34.808 3.948 1.00 31.33 106 GLU A O 1
ATOM 777 N N . LEU A 1 107 ? -30.031 33.871 2.707 1.00 31.62 107 LEU A N 1
ATOM 778 C CA . LEU A 1 107 ? -30.651 33.174 3.834 1.00 31.50 107 LEU A CA 1
ATOM 779 C C . LEU A 1 107 ? -29.695 32.181 4.491 1.00 30.30 107 LEU A C 1
ATOM 780 O O . LEU A 1 107 ? -29.604 32.098 5.718 1.00 29.90 107 LEU A O 1
ATOM 785 N N . ILE A 1 108 ? -29.051 31.353 3.665 1.00 27.30 108 ILE A N 1
ATOM 786 C CA . ILE A 1 108 ? -28.096 30.401 4.186 1.00 26.16 108 ILE A CA 1
ATOM 787 C C . ILE A 1 108 ? -27.004 31.114 4.912 1.00 26.76 108 ILE A C 1
ATOM 788 O O . ILE A 1 108 ? -26.677 30.776 6.031 1.00 28.11 108 ILE A O 1
ATOM 793 N N . LYS A 1 109 ? -26.406 32.119 4.285 1.00 28.74 109 LYS A N 1
ATOM 794 C CA . LYS A 1 109 ? -25.328 32.859 4.942 1.00 30.77 109 LYS A CA 1
ATOM 795 C C . LYS A 1 109 ? -25.827 33.438 6.265 1.00 30.94 109 LYS A C 1
ATOM 796 O O . LYS A 1 109 ? -25.126 33.339 7.255 1.00 31.26 109 LYS A O 1
ATOM 802 N N . GLY A 1 110 ? -27.041 34.000 6.274 1.00 31.50 110 GLY A N 1
ATOM 803 C CA . GLY A 1 110 ? -27.609 34.596 7.520 1.00 32.17 110 GLY A CA 1
ATOM 804 C C . GLY A 1 110 ? -27.719 33.544 8.606 1.00 32.63 110 GLY A C 1
ATOM 805 O O . GLY A 1 110 ? -27.296 33.739 9.759 1.00 32.88 110 GLY A O 1
ATOM 806 N N . PHE A 1 111 ? -28.212 32.382 8.203 1.00 33.32 111 PHE A N 1
ATOM 807 C CA . PHE A 1 111 ? -28.333 31.240 9.097 1.00 33.56 111 PHE A CA 1
ATOM 808 C C . PHE A 1 111 ? -27.000 30.807 9.680 1.00 34.61 111 PHE A C 1
ATOM 809 O O . PHE A 1 111 ? -26.961 30.226 10.769 1.00 34.63 111 PHE A O 1
ATOM 817 N N . LEU A 1 112 ? -25.911 31.037 8.943 1.00 35.30 112 LEU A N 1
ATOM 818 C CA . LEU A 1 112 ? -24.589 30.624 9.386 1.00 35.76 112 LEU A CA 1
ATOM 819 C C . LEU A 1 112 ? -23.840 31.606 10.305 1.00 37.14 112 LEU A C 1
ATOM 820 O O . LEU A 1 112 ? -22.730 31.298 10.763 1.00 37.29 112 LEU A O 1
ATOM 825 N N . VAL A 1 113 ? -24.430 32.767 10.603 1.00 39.22 113 VAL A N 1
ATOM 826 C CA . VAL A 1 113 ? -23.701 33.768 11.359 1.00 39.88 113 VAL A CA 1
ATOM 827 C C . VAL A 1 113 ? -23.301 33.161 12.677 1.00 40.44 113 VAL A C 1
ATOM 828 O O . VAL A 1 113 ? -24.101 32.484 13.325 1.00 39.97 113 VAL A O 1
ATOM 832 N N . ASN A 1 114 ? -22.049 33.387 13.056 1.00 41.65 114 ASN A N 1
ATOM 833 C CA . ASN A 1 114 ? -21.527 32.883 14.331 1.00 43.51 114 ASN A CA 1
ATOM 834 C C . ASN A 1 114 ? -21.057 31.426 14.274 1.00 43.36 114 ASN A C 1
ATOM 835 O O . ASN A 1 114 ? -20.209 31.006 15.092 1.00 44.15 114 ASN A O 1
ATOM 840 N N . ARG A 1 115 ? -21.588 30.657 13.320 1.00 42.90 115 ARG A N 1
ATOM 841 C CA . ARG A 1 115 ? -21.280 29.227 13.235 1.00 42.24 115 ARG A CA 1
ATOM 842 C C . ARG A 1 115 ? -19.941 28.930 12.570 1.00 41.04 115 ARG A C 1
ATOM 843 O O . ARG A 1 115 ? -19.433 29.686 11.770 1.00 41.23 115 ARG A O 1
ATOM 851 N N . THR A 1 116 ? -19.353 27.820 12.948 1.00 39.71 116 THR A N 1
ATOM 852 C CA . THR A 1 116 ? -18.133 27.382 12.326 1.00 39.50 116 THR A CA 1
ATOM 853 C C . THR A 1 116 ? -18.478 26.154 11.476 1.00 37.32 116 THR A C 1
ATOM 854 O O . THR A 1 116 ? -19.022 25.203 11.990 1.00 37.79 116 THR A O 1
ATOM 858 N N . ILE A 1 117 ? -18.160 26.211 10.189 1.00 35.24 117 ILE A N 1
ATOM 859 C CA . ILE A 1 117 ? -18.354 25.102 9.271 1.00 32.84 117 ILE A CA 1
ATOM 860 C C . ILE A 1 117 ? -17.056 24.324 9.050 1.00 30.10 117 ILE A C 1
ATOM 861 O O . ILE A 1 117 ? -16.087 24.833 8.478 1.00 29.60 117 ILE A O 1
ATOM 866 N N . ASP A 1 118 ? -17.076 23.071 9.458 1.00 27.60 118 ASP A N 1
ATOM 867 C CA . ASP A 1 118 ? -15.946 22.190 9.334 1.00 25.85 118 ASP A CA 1
ATOM 868 C C . ASP A 1 118 ? -15.777 21.588 7.928 1.00 23.65 118 ASP A C 1
ATOM 869 O O . ASP A 1 118 ? -14.662 21.362 7.451 1.00 23.30 118 ASP A O 1
ATOM 874 N N . VAL A 1 119 ? -16.897 21.305 7.261 1.00 21.48 119 VAL A N 1
ATOM 875 C CA . VAL A 1 119 ? -16.899 20.628 5.964 1.00 20.84 119 VAL A CA 1
ATOM 876 C C . VAL A 1 119 ? -18.085 21.127 5.159 1.00 20.01 119 VAL A C 1
ATOM 877 O O . VAL A 1 119 ? -19.188 21.291 5.699 1.00 20.33 119 VAL A O 1
ATOM 881 N N . LEU A 1 120 ? -17.844 21.447 3.898 1.00 19.39 120 LEU A N 1
ATOM 882 C CA . LEU A 1 120 ? -18.929 21.631 2.929 1.00 18.60 120 LEU A CA 1
ATOM 883 C C . LEU A 1 120 ? -19.110 20.404 2.061 1.00 17.03 120 LEU A C 1
ATOM 884 O O . LEU A 1 120 ? -18.148 19.919 1.465 1.00 16.60 120 LEU A O 1
ATOM 889 N N . LEU A 1 121 ? -20.345 19.940 1.930 1.00 17.27 121 LEU A N 1
ATOM 890 C CA . LEU A 1 121 ? -20.675 18.952 0.889 1.00 18.37 121 LEU A CA 1
ATOM 891 C C . LEU A 1 121 ? -21.341 19.717 -0.243 1.00 18.71 121 LEU A C 1
ATOM 892 O O . LEU A 1 121 ? -22.405 20.312 -0.045 1.00 19.18 121 LEU A O 1
ATOM 897 N N . TYR A 1 122 ? -20.681 19.745 -1.401 1.00 18.75 122 TYR A N 1
ATOM 898 C CA . TYR A 1 122 ? -21.292 20.314 -2.622 1.00 18.87 122 TYR A CA 1
ATOM 899 C C . TYR A 1 122 ? -21.859 19.126 -3.380 1.00 18.86 122 TYR A C 1
ATOM 900 O O . TYR A 1 122 ? -21.128 18.238 -3.832 1.00 17.88 122 TYR A O 1
ATOM 909 N N . VAL A 1 123 ? -23.185 19.087 -3.470 1.00 18.87 123 VAL A N 1
ATOM 910 C CA . VAL A 1 123 ? -23.902 17.885 -3.965 1.00 17.96 123 VAL A CA 1
ATOM 911 C C . VAL A 1 123 ? -24.457 18.086 -5.364 1.00 18.31 123 VAL A C 1
ATOM 912 O O . VAL A 1 123 ? -25.072 19.126 -5.669 1.00 18.15 123 VAL A O 1
ATOM 916 N N . ASP A 1 124 ? -24.226 17.096 -6.236 1.00 17.22 124 ASP A N 1
ATOM 917 C CA . ASP A 1 124 ? -24.888 17.047 -7.558 1.00 17.64 124 ASP A CA 1
ATOM 918 C C . ASP A 1 124 ? -25.145 15.573 -7.901 1.00 17.37 124 ASP A C 1
ATOM 919 O O . ASP A 1 124 ? -24.691 14.680 -7.198 1.00 17.79 124 ASP A O 1
ATOM 924 N N . ARG A 1 125 ? -25.905 15.309 -8.964 1.00 17.52 125 ARG A N 1
ATOM 925 C CA . ARG A 1 125 ? -26.192 13.976 -9.414 1.00 16.90 125 ARG A CA 1
ATOM 926 C C . ARG A 1 125 ? -25.091 13.406 -10.278 1.00 16.66 125 ARG A C 1
ATOM 927 O O . ARG A 1 125 ? -24.544 14.074 -11.177 1.00 17.01 125 ARG A O 1
ATOM 935 N N . LEU A 1 126 ? -24.833 12.131 -10.110 1.00 16.82 126 LEU A N 1
ATOM 936 C CA . LEU A 1 126 ? -23.932 11.430 -11.048 1.00 16.62 126 LEU A CA 1
ATOM 937 C C . LEU A 1 126 ? -24.507 11.305 -12.484 1.00 17.72 126 LEU A C 1
ATOM 938 O O . LEU A 1 126 ? -23.774 11.499 -13.477 1.00 16.95 126 LEU A O 1
ATOM 943 N N . ASP A 1 127 ? -25.806 11.043 -12.551 1.00 16.54 127 ASP A N 1
ATOM 944 C CA . ASP A 1 127 ? -26.457 10.627 -13.773 1.00 17.44 127 ASP A CA 1
ATOM 945 C C . ASP A 1 127 ? -26.918 11.787 -14.676 1.00 18.54 127 ASP A C 1
ATOM 946 O O . ASP A 1 127 ? -28.054 11.821 -15.133 1.00 19.12 127 ASP A O 1
ATOM 951 N N . VAL A 1 128 ? -25.991 12.698 -14.925 1.00 18.40 128 VAL A N 1
ATOM 952 C CA . VAL A 1 128 ? -26.172 13.911 -15.714 1.00 18.36 128 VAL A CA 1
ATOM 953 C C . VAL A 1 128 ? -25.056 13.989 -16.748 1.00 18.10 128 VAL A C 1
ATOM 954 O O . VAL A 1 128 ? -23.882 13.612 -16.506 1.00 17.57 128 VAL A O 1
ATOM 958 N N . TYR A 1 129 ? -25.425 14.434 -17.933 1.00 17.68 129 TYR A N 1
ATOM 959 C CA . TYR A 1 129 ? -24.582 14.251 -19.099 1.00 18.58 129 TYR A CA 1
ATOM 960 C C . TYR A 1 129 ? -23.695 15.440 -19.430 1.00 20.27 129 TYR A C 1
ATOM 961 O O . TYR A 1 129 ? -22.742 15.316 -20.222 1.00 19.31 129 TYR A O 1
ATOM 970 N N . ALA A 1 130 ? -23.935 16.577 -18.793 1.00 21.41 130 ALA A N 1
ATOM 971 C CA . ALA A 1 130 ? -23.138 17.789 -19.083 1.00 22.65 130 ALA A CA 1
ATOM 972 C C . ALA A 1 130 ? -23.181 18.687 -17.896 1.00 22.63 130 ALA A C 1
ATOM 973 O O . ALA A 1 130 ? -24.124 18.629 -17.130 1.00 21.42 130 ALA A O 1
ATOM 975 N N . VAL A 1 131 ? -22.144 19.495 -17.744 1.00 24.18 131 VAL A N 1
ATOM 976 C CA . VAL A 1 131 ? -22.205 20.704 -16.884 1.00 26.45 131 VAL A CA 1
ATOM 977 C C . VAL A 1 131 ? -22.525 21.857 -17.802 1.00 29.17 131 VAL A C 1
ATOM 978 O O . VAL A 1 131 ? -22.313 21.753 -19.003 1.00 30.37 131 VAL A O 1
ATOM 982 N N . ASP A 1 132 ? -23.101 22.927 -17.274 1.00 31.48 132 ASP A N 1
ATOM 983 C CA . ASP A 1 132 ? -23.465 24.072 -18.099 1.00 32.08 132 ASP A CA 1
ATOM 984 C C . ASP A 1 132 ? -23.130 25.367 -17.370 1.00 32.27 132 ASP A C 1
ATOM 985 O O . ASP A 1 132 ? -22.482 25.357 -16.335 1.00 30.05 132 ASP A O 1
ATOM 990 N N . GLU A 1 133 ? -23.535 26.501 -17.944 1.00 32.00 133 GLU A N 1
ATOM 991 C CA . GLU A 1 133 ? -23.075 27.781 -17.425 1.00 31.91 133 GLU A CA 1
ATOM 992 C C . GLU A 1 133 ? -23.621 27.978 -16.033 1.00 29.96 133 GLU A C 1
ATOM 993 O O . GLU A 1 133 ? -22.969 28.595 -15.197 1.00 29.29 133 GLU A O 1
ATOM 999 N N . LEU A 1 134 ? -24.850 27.511 -15.820 1.00 28.73 134 LEU A N 1
ATOM 1000 C CA . LEU A 1 134 ? -25.498 27.642 -14.539 1.00 27.92 134 LEU A CA 1
ATOM 1001 C C . LEU A 1 134 ? -24.697 26.984 -13.410 1.00 26.70 134 LEU A C 1
ATOM 1002 O O . LEU A 1 134 ? -24.607 27.528 -12.293 1.00 24.87 134 LEU A O 1
ATOM 1007 N N . ASP A 1 135 ? -24.024 25.884 -13.716 1.00 25.39 135 ASP A N 1
ATOM 1008 C CA . ASP A 1 135 ? -23.243 25.193 -12.679 1.00 24.56 135 ASP A CA 1
ATOM 1009 C C . ASP A 1 135 ? -22.056 26.058 -12.268 1.00 23.09 135 ASP A C 1
ATOM 1010 O O . ASP A 1 135 ? -21.716 26.165 -11.103 1.00 23.42 135 ASP A O 1
ATOM 1015 N N . LYS A 1 136 ? -21.426 26.678 -13.258 1.00 24.11 136 LYS A N 1
ATOM 1016 C CA . LYS A 1 136 ? -20.330 27.578 -13.001 1.00 23.56 136 LYS A CA 1
ATOM 1017 C C . LYS A 1 136 ? -20.852 28.805 -12.208 1.00 22.15 136 LYS A C 1
ATOM 1018 O O . LYS A 1 136 ? -20.230 29.249 -11.296 1.00 20.58 136 LYS A O 1
ATOM 1024 N N . GLN A 1 137 ? -22.006 29.333 -12.560 1.00 23.05 137 GLN A N 1
ATOM 1025 C CA . GLN A 1 137 ? -22.572 30.467 -11.824 1.00 22.00 137 GLN A CA 1
ATOM 1026 C C . GLN A 1 137 ? -22.898 30.113 -10.378 1.00 22.50 137 GLN A C 1
ATOM 1027 O O . GLN A 1 137 ? -22.756 30.929 -9.461 1.00 20.64 137 GLN A O 1
ATOM 1033 N N . VAL A 1 138 ? -23.348 28.888 -10.143 1.00 21.28 138 VAL A N 1
ATOM 1034 C CA . VAL A 1 138 ? -23.552 28.423 -8.763 1.00 20.79 138 VAL A CA 1
ATOM 1035 C C . VAL A 1 138 ? -22.232 28.443 -7.997 1.00 20.73 138 VAL A C 1
ATOM 1036 O O . VAL A 1 138 ? -22.172 29.036 -6.907 1.00 20.49 138 VAL A O 1
ATOM 1040 N N . VAL A 1 139 ? -21.153 27.951 -8.606 1.00 18.17 139 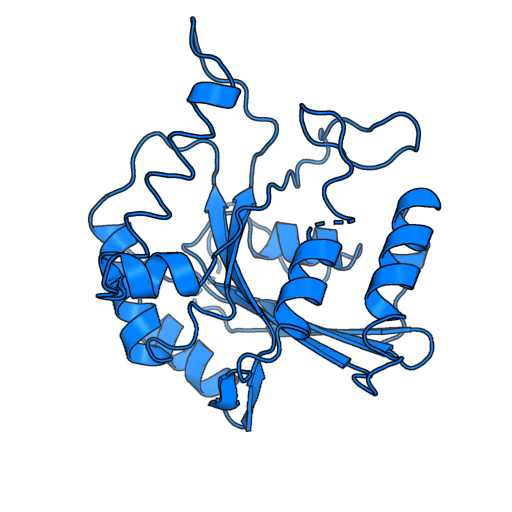VAL A N 1
ATOM 1041 C CA . VAL A 1 139 ? -19.819 28.032 -7.994 1.00 19.24 139 VAL A CA 1
ATOM 1042 C C . VAL A 1 139 ? -19.354 29.470 -7.709 1.00 19.00 139 VAL A C 1
ATOM 1043 O O . VAL A 1 139 ? -18.810 29.769 -6.651 1.00 18.21 139 VAL A O 1
ATOM 1047 N N . ILE A 1 140 ? -19.506 30.315 -8.707 1.00 19.38 140 ILE A N 1
ATOM 1048 C CA . ILE A 1 140 ? -19.182 31.711 -8.582 1.00 19.13 140 ILE A CA 1
ATOM 1049 C C . ILE A 1 140 ? -19.903 32.366 -7.380 1.00 20.49 140 ILE A C 1
ATOM 1050 O O . ILE A 1 140 ? -19.279 33.107 -6.556 1.00 21.10 140 ILE A O 1
ATOM 1055 N N . ALA A 1 141 ? -21.203 32.082 -7.257 1.00 21.65 141 ALA A N 1
ATOM 1056 C CA . ALA A 1 141 ? -22.028 32.642 -6.173 1.00 22.36 141 ALA A CA 1
ATOM 1057 C C . ALA A 1 141 ? -21.633 32.114 -4.779 1.00 22.61 141 ALA A C 1
ATOM 1058 O O . ALA A 1 141 ? -21.573 32.865 -3.771 1.00 21.44 141 ALA A O 1
ATOM 1060 N N . ILE A 1 142 ? -21.297 30.836 -4.717 1.00 21.47 142 ILE A N 1
ATOM 1061 C CA . ILE A 1 142 ? -20.797 30.265 -3.486 1.00 21.64 142 ILE A CA 1
ATOM 1062 C C . ILE A 1 142 ? -19.459 30.941 -3.094 1.00 22.16 142 ILE A C 1
ATOM 1063 O O . ILE A 1 142 ? -19.239 31.285 -1.922 1.00 23.58 142 ILE A O 1
ATOM 1068 N N . THR A 1 143 ? -18.579 31.128 -4.075 1.00 21.99 143 THR A N 1
ATOM 1069 C CA . THR A 1 143 ? -17.287 31.791 -3.825 1.00 22.92 143 THR A CA 1
ATOM 1070 C C . THR A 1 143 ? -17.502 33.219 -3.305 1.00 23.48 143 THR A C 1
ATOM 1071 O O . THR A 1 143 ? -16.853 33.621 -2.308 1.00 23.65 143 THR A O 1
ATOM 1075 N N . GLN A 1 144 ? -18.452 33.942 -3.901 1.00 24.76 144 GLN A N 1
ATOM 1076 C CA . GLN A 1 144 ? -18.731 35.363 -3.480 1.00 25.93 144 GLN A CA 1
ATOM 1077 C C . GLN A 1 144 ? -19.325 35.439 -2.065 1.00 26.95 144 GLN A C 1
ATOM 1078 O O . GLN A 1 144 ? -18.972 36.315 -1.282 1.00 26.74 144 GLN A O 1
ATOM 1084 N N . THR A 1 145 ? -20.128 34.456 -1.704 1.00 26.77 145 THR A N 1
ATOM 1085 C CA . THR A 1 145 ? -20.815 34.396 -0.405 1.00 27.65 145 THR A CA 1
ATOM 1086 C C . THR A 1 145 ? -19.916 33.989 0.728 1.00 28.36 145 THR A C 1
ATOM 1087 O O . THR A 1 145 ? -19.956 34.605 1.797 1.00 28.50 145 THR A O 1
ATOM 1091 N N . PHE A 1 146 ? -19.095 32.969 0.508 1.00 27.84 146 PHE A N 1
ATOM 1092 C CA . PHE A 1 146 ? -18.288 32.421 1.545 1.00 28.90 146 PHE A CA 1
ATOM 1093 C C . PHE A 1 146 ? -16.813 32.577 1.396 1.00 29.00 146 PHE A C 1
ATOM 1094 O O . PHE A 1 146 ? -16.088 32.196 2.317 1.00 31.21 146 PHE A O 1
ATOM 1102 N N . GLY A 1 147 ? -16.343 33.099 0.266 1.00 28.69 147 GLY A N 1
ATOM 1103 C CA . GLY A 1 147 ? -14.910 33.198 0.018 1.00 27.42 147 GLY A CA 1
ATOM 1104 C C . GLY A 1 147 ? -14.295 32.013 -0.693 1.00 28.08 147 GLY A C 1
ATOM 1105 O O . GLY A 1 147 ? -14.792 30.905 -0.621 1.00 27.14 147 GLY A O 1
ATOM 1106 N N . LYS A 1 148 ? -13.162 32.244 -1.332 1.00 27.81 148 LYS A N 1
ATOM 1107 C CA . LYS A 1 148 ? -12.406 31.149 -1.961 1.00 30.04 148 LYS A CA 1
ATOM 1108 C C . LYS A 1 148 ? -12.008 30.014 -1.007 1.00 28.40 148 LYS A C 1
ATOM 1109 O O . LYS A 1 148 ? -11.885 28.874 -1.420 1.00 28.99 148 LYS A O 1
ATOM 1115 N N A GLU A 1 149 ? -11.844 30.326 0.269 0.50 27.86 149 GLU A N 1
ATOM 1116 N N B GLU A 1 149 ? -11.822 30.320 0.268 0.50 27.95 149 GLU A N 1
ATOM 1117 C CA A GLU A 1 149 ? -11.302 29.350 1.196 0.50 28.13 149 GLU A CA 1
ATOM 1118 C CA B GLU A 1 149 ? -11.297 29.329 1.208 0.50 28.31 149 GLU A CA 1
ATOM 1119 C C A GLU A 1 149 ? -12.247 28.197 1.523 0.50 27.25 149 GLU A C 1
ATOM 1120 C C B GLU A 1 149 ? -12.237 28.158 1.455 0.50 27.35 149 GLU A C 1
ATOM 1121 O O A GLU A 1 149 ? -11.813 27.165 2.030 0.50 27.71 149 GLU A O 1
ATOM 1122 O O B GLU A 1 149 ? -11.795 27.083 1.860 0.50 27.93 149 GLU A O 1
ATOM 1133 N N . ILE A 1 150 ? -13.528 28.348 1.207 1.00 26.41 150 ILE A N 1
ATOM 1134 C CA . ILE A 1 150 ? -14.489 27.275 1.454 1.00 25.05 150 ILE A CA 1
ATOM 1135 C C . ILE A 1 150 ? -14.104 26.020 0.677 1.00 24.03 150 ILE A C 1
ATOM 1136 O O . ILE A 1 150 ? -14.318 24.917 1.179 1.00 23.44 150 ILE A O 1
ATOM 1141 N N . TRP A 1 151 ? -13.437 26.181 -0.476 1.00 22.95 151 TRP A N 1
ATOM 1142 C CA . TRP A 1 151 ? -13.163 25.092 -1.385 1.00 23.01 151 TRP A CA 1
ATOM 1143 C C . TRP A 1 151 ? -12.046 24.161 -0.859 1.00 23.64 151 TRP A C 1
ATOM 1144 O O . TRP A 1 151 ? -11.923 23.029 -1.331 1.00 25.47 151 TRP A O 1
ATOM 1155 N N . CYS A 1 152 ? -11.253 24.629 0.106 1.00 23.43 152 CYS A N 1
ATOM 1156 C CA A CYS A 1 152 ? -10.250 23.799 0.770 0.60 24.07 152 CYS A CA 1
ATOM 1157 C CA B CYS A 1 152 ? -10.255 23.776 0.750 0.40 23.56 152 CYS A CA 1
ATOM 1158 C C . CYS A 1 152 ? -10.881 22.989 1.901 1.00 23.36 152 CYS A C 1
ATOM 1159 O O . CYS A 1 152 ? -10.187 22.189 2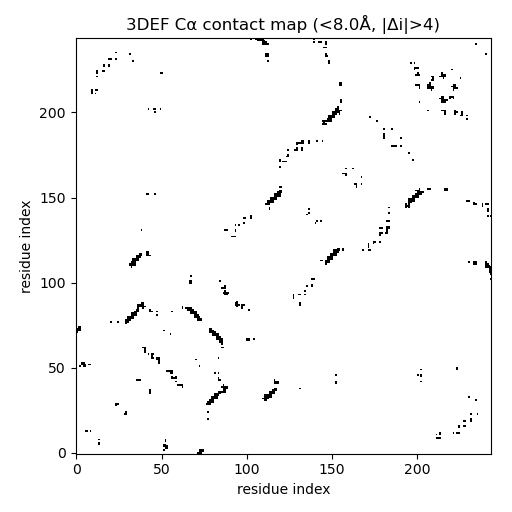.541 1.00 24.88 152 CYS A O 1
ATOM 1164 N N . LYS A 1 153 ? -12.170 23.223 2.176 1.00 21.49 153 LYS A N 1
ATOM 1165 C CA . LYS A 1 153 ? -12.926 22.407 3.123 1.00 21.98 153 LYS A CA 1
ATOM 1166 C C . LYS A 1 153 ? -14.170 21.752 2.495 1.00 20.70 153 LYS A C 1
ATOM 1167 O O . LYS A 1 153 ? -15.170 21.520 3.187 1.00 19.67 153 LYS A O 1
ATOM 1173 N N . THR A 1 154 ? -14.087 21.386 1.222 1.00 20.86 154 THR A N 1
ATOM 1174 C CA . THR A 1 154 ? -15.246 20.901 0.454 1.00 20.02 154 THR A CA 1
ATOM 1175 C C . THR A 1 154 ? -15.012 19.475 -0.068 1.00 20.11 154 THR A C 1
ATOM 1176 O O . THR A 1 154 ? -13.887 19.087 -0.436 1.00 19.68 154 THR A O 1
ATOM 1180 N N . LEU A 1 155 ? -16.096 18.725 -0.139 1.00 20.24 155 LEU A N 1
ATOM 1181 C CA . LEU A 1 155 ? -16.117 17.445 -0.852 1.00 19.49 155 LEU A CA 1
ATOM 1182 C C . LEU A 1 155 ? -17.201 17.550 -1.893 1.00 17.80 155 LEU A C 1
ATOM 1183 O O . LEU A 1 155 ? -18.269 18.124 -1.618 1.00 17.39 155 LEU A O 1
ATOM 1188 N N . LEU A 1 156 ? -16.937 16.977 -3.072 1.00 18.06 156 LEU A N 1
ATOM 1189 C CA . LEU A 1 156 ? -17.918 16.866 -4.142 1.00 18.71 156 LEU A CA 1
ATOM 1190 C C . LEU A 1 156 ? -18.636 15.542 -3.916 1.00 18.83 156 LEU A C 1
ATOM 1191 O O . LEU A 1 156 ? -17.991 14.475 -3.876 1.00 18.02 156 LEU A O 1
ATOM 1196 N N . VAL A 1 157 ? -19.943 15.610 -3.698 1.00 16.10 157 VAL A N 1
ATOM 1197 C CA . VAL A 1 157 ? -20.746 14.402 -3.415 1.00 17.05 157 VAL A CA 1
ATOM 1198 C C . VAL A 1 157 ? -21.711 14.197 -4.582 1.00 17.51 157 VAL A C 1
ATOM 1199 O O . VAL A 1 157 ? -22.474 15.097 -4.947 1.00 18.15 157 VAL A O 1
ATOM 1203 N N . LEU A 1 158 ? -21.568 13.050 -5.248 1.00 17.50 158 LEU A N 1
ATOM 1204 C CA . LEU A 1 158 ? -22.393 12.665 -6.396 1.00 16.21 158 LEU A CA 1
ATOM 1205 C C . LEU A 1 158 ? -23.358 11.555 -6.044 1.00 16.32 158 LEU A C 1
ATOM 1206 O O . LEU A 1 158 ? -22.968 10.430 -5.666 1.00 15.14 158 LEU A O 1
ATOM 1211 N N . THR A 1 159 ? -24.641 11.898 -6.123 1.00 16.20 159 THR A N 1
ATOM 1212 C CA . THR A 1 159 ? -25.719 11.035 -5.734 1.00 16.82 159 THR A CA 1
ATOM 1213 C C . THR A 1 159 ? -26.096 10.189 -6.969 1.00 17.58 159 THR A C 1
ATOM 1214 O O . THR A 1 159 ? -25.529 10.355 -8.047 1.00 17.45 159 THR A O 1
ATOM 1218 N N . HIS A 1 160 ? -27.062 9.301 -6.784 1.00 17.09 160 HIS A N 1
ATOM 1219 C CA . HIS A 1 160 ? -27.504 8.336 -7.861 1.00 17.19 160 HIS A CA 1
ATOM 1220 C C . HIS A 1 160 ? -26.362 7.466 -8.329 1.00 18.86 160 HIS A C 1
ATOM 1221 O O . HIS A 1 160 ? -26.242 7.140 -9.537 1.00 20.96 160 HIS A O 1
ATOM 1228 N N . ALA A 1 161 ? -25.486 7.065 -7.401 1.00 18.87 161 ALA A N 1
ATOM 1229 C CA . ALA A 1 161 ? -24.277 6.346 -7.768 1.00 19.24 161 ALA A CA 1
ATOM 1230 C C . ALA A 1 161 ? -24.565 4.987 -8.393 1.00 19.16 161 ALA A C 1
ATOM 1231 O O . ALA A 1 161 ? -23.699 4.490 -9.088 1.00 19.92 161 ALA A O 1
ATOM 1233 N N . GLN A 1 162 ? -25.752 4.418 -8.203 1.00 19.76 162 GLN A N 1
ATOM 1234 C CA . GLN A 1 162 ? -26.042 3.105 -8.820 1.00 20.74 162 GLN A CA 1
ATOM 1235 C C . GLN A 1 162 ? -26.468 3.180 -10.312 1.00 20.63 162 GLN A C 1
ATOM 1236 O O . GLN A 1 162 ? -26.789 2.178 -10.923 0.60 18.39 162 GLN A O 1
ATOM 1242 N N . PHE A 1 163 ? -26.355 4.380 -10.884 1.00 21.98 163 PHE A N 1
ATOM 1243 C CA . PHE A 1 163 ? -26.548 4.608 -12.304 1.00 21.64 163 PHE A CA 1
ATOM 1244 C C . PHE A 1 163 ? -25.749 3.685 -13.219 1.00 21.87 163 PHE A C 1
ATOM 1245 O O . PHE A 1 163 ? -24.567 3.392 -12.983 1.00 22.11 163 PHE A O 1
ATOM 1253 N N . SER A 1 164 ? -26.428 3.176 -14.244 1.00 22.11 164 SER A N 1
ATOM 1254 C CA . SER A 1 164 ? -25.830 2.316 -15.235 1.00 21.90 164 SER A CA 1
ATOM 1255 C C . SER A 1 164 ? -25.901 3.028 -16.595 1.00 21.96 164 SER A C 1
ATOM 1256 O O . SER A 1 164 ? -26.991 3.279 -17.093 1.00 22.29 164 SER A O 1
ATOM 1259 N N . PRO A 1 165 ? -24.765 3.418 -17.146 1.00 21.23 165 PRO A N 1
ATOM 1260 C CA . PRO A 1 165 ? -24.840 4.221 -18.369 1.00 22.28 165 PRO A CA 1
ATOM 1261 C C . PRO A 1 165 ? -25.379 3.416 -19.544 1.00 22.35 165 PRO A C 1
ATOM 1262 O O . PRO A 1 165 ? -25.393 2.185 -19.504 1.00 21.96 165 PRO A O 1
ATOM 1266 N N . PRO A 1 166 ? -25.907 4.112 -20.538 1.00 24.87 166 PRO A N 1
ATOM 1267 C CA . PRO A 1 166 ? -26.460 3.376 -21.659 1.00 24.77 166 PRO A CA 1
ATOM 1268 C C . PRO A 1 166 ? -25.452 2.817 -22.633 1.00 24.14 166 PRO A C 1
ATOM 1269 O O . PRO A 1 166 ? -24.299 3.207 -22.678 1.00 22.08 166 PRO A O 1
ATOM 1273 N N . ASP A 1 167 ? -25.963 1.903 -23.445 1.00 26.48 167 ASP A N 1
ATOM 1274 C CA . ASP A 1 167 ? -25.247 1.389 -24.600 1.00 26.52 167 ASP A CA 1
ATOM 1275 C C . ASP A 1 167 ? -23.871 0.855 -24.189 1.00 26.06 167 ASP A C 1
ATOM 1276 O O . ASP A 1 167 ? -23.804 0.048 -23.263 1.00 24.96 167 ASP A O 1
ATOM 1281 N N . GLU A 1 168 ? -22.804 1.300 -24.858 1.00 24.86 168 GLU A N 1
ATOM 1282 C CA . GLU A 1 168 ? -21.466 0.696 -24.688 1.00 25.86 168 GLU A CA 1
ATOM 1283 C C . GLU A 1 168 ? -20.648 1.291 -23.555 1.00 25.62 168 GLU A C 1
ATOM 1284 O O . GLU A 1 168 ? -19.619 0.760 -23.169 1.00 23.08 168 GLU A O 1
ATOM 1290 N N . LEU A 1 169 ? -21.117 2.426 -23.027 1.00 24.05 169 LEU A N 1
ATOM 1291 C CA . LEU A 1 169 ? -20.355 3.208 -22.096 1.00 25.13 169 LEU A CA 1
ATOM 1292 C C . LEU A 1 169 ? -20.079 2.535 -20.764 1.00 23.38 169 LEU A C 1
ATOM 1293 O O . LEU A 1 169 ? -21.017 2.105 -20.103 1.00 23.59 169 LEU A O 1
ATOM 1298 N N . SER A 1 170 ? -18.833 2.590 -20.301 1.00 22.37 170 SER A N 1
ATOM 1299 C CA . SER A 1 170 ? -18.536 1.992 -19.002 1.00 22.18 170 SER A CA 1
ATOM 1300 C C . SER A 1 170 ? -18.931 2.955 -17.875 1.00 21.46 170 SER A C 1
ATOM 1301 O O . SER A 1 170 ? -18.851 4.160 -18.034 1.00 20.85 170 SER A O 1
ATOM 1304 N N . TYR A 1 171 ? -19.296 2.404 -16.73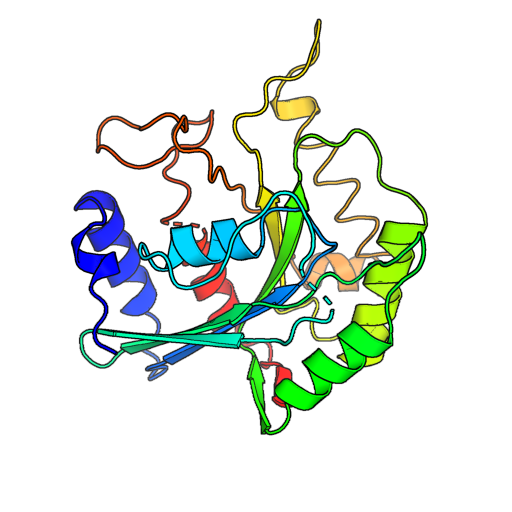3 1.00 19.84 171 TYR A N 1
ATOM 1305 C CA . TYR A 1 171 ? -19.491 3.207 -15.516 1.00 19.91 171 TYR A CA 1
ATOM 1306 C C . TYR A 1 171 ? -18.263 4.047 -15.158 1.00 20.41 171 TYR A C 1
ATOM 1307 O O . TYR A 1 171 ? -18.357 5.237 -14.892 1.00 19.40 171 TYR A O 1
ATOM 1316 N N . GLU A 1 172 ? -17.097 3.423 -15.172 1.00 21.50 172 GLU A N 1
ATOM 1317 C CA . GLU A 1 172 ? -15.859 4.131 -14.857 1.00 24.27 172 GLU A CA 1
ATOM 1318 C C . GLU A 1 172 ? -15.548 5.297 -15.782 1.00 23.38 172 GLU A C 1
ATOM 1319 O O . GLU A 1 172 ? -15.240 6.371 -15.299 1.00 23.39 172 GLU A O 1
ATOM 1325 N N . THR A 1 173 ? -15.720 5.148 -17.098 1.00 22.61 173 THR A N 1
ATOM 1326 C CA . THR A 1 173 ? -15.509 6.285 -17.993 1.00 23.14 173 THR A CA 1
ATOM 1327 C C . THR A 1 173 ? -16.569 7.378 -17.741 1.00 22.29 173 THR A C 1
ATOM 1328 O O . THR A 1 173 ? -16.242 8.586 -17.620 1.00 21.58 173 THR A O 1
ATOM 1332 N N . PHE A 1 174 ? -17.819 6.958 -17.620 1.00 18.89 174 PHE A N 1
ATOM 1333 C CA . PHE A 1 174 ? -18.869 7.943 -17.433 1.00 20.36 174 PHE A CA 1
ATOM 1334 C C . PHE A 1 174 ? -18.648 8.754 -16.135 1.00 19.60 174 PHE A C 1
ATOM 1335 O O . PHE A 1 174 ? -18.721 9.992 -16.141 1.00 19.61 174 PHE A O 1
ATOM 1343 N N A SER A 1 175 ? -18.375 8.054 -15.041 0.50 19.58 175 SER A N 1
ATOM 1344 N N B SER A 1 175 ? -18.382 8.050 -15.041 0.50 20.32 175 SER A N 1
ATOM 1345 C CA A SER A 1 175 ? -18.233 8.691 -13.735 0.50 19.25 175 SER A CA 1
ATOM 1346 C CA B SER A 1 175 ? -18.211 8.674 -13.731 0.50 20.75 175 SER A CA 1
ATOM 1347 C C A SER A 1 175 ? -16.971 9.544 -13.629 0.50 20.23 175 SER A C 1
ATOM 1348 C C B SER A 1 175 ? -16.981 9.564 -13.669 0.50 20.98 175 SER A C 1
ATOM 1349 O O A SER A 1 175 ? -17.000 10.571 -12.974 0.50 19.71 175 SER A O 1
ATOM 1350 O O B SER A 1 175 ? -17.038 10.627 -13.083 0.50 20.58 175 SER A O 1
ATOM 1355 N N . SER A 1 176 ? -15.861 9.118 -14.241 1.00 20.85 176 SER A N 1
ATOM 1356 C CA . SER A 1 176 ? -14.627 9.916 -14.228 1.00 22.33 176 SER A CA 1
ATOM 1357 C C . SER A 1 176 ? -14.815 11.167 -15.056 1.00 22.41 176 SER A C 1
ATOM 1358 O O . SER A 1 176 ? -14.389 12.256 -14.646 1.00 21.43 176 SER A O 1
ATOM 1361 N N . LYS A 1 177 ? -15.532 11.075 -16.173 1.00 21.65 177 LYS A N 1
ATOM 1362 C CA . LYS A 1 177 ? -15.855 12.281 -16.909 1.00 21.92 177 LYS A CA 1
ATOM 1363 C C . LYS A 1 177 ? -16.780 13.241 -16.163 1.00 20.20 177 LYS A C 1
ATOM 1364 O O . LYS A 1 177 ? -16.577 14.469 -16.220 1.00 19.99 177 LYS A O 1
ATOM 1370 N N . ARG A 1 178 ? -17.810 12.706 -15.524 1.00 19.42 178 ARG A N 1
ATOM 1371 C CA . ARG A 1 178 ? -18.772 13.536 -14.791 1.00 19.20 178 ARG A CA 1
ATOM 1372 C C . ARG A 1 178 ? -18.024 14.284 -13.663 1.00 18.72 178 ARG A C 1
ATOM 1373 O O . ARG A 1 178 ? -18.158 15.497 -13.513 1.00 19.37 178 ARG A O 1
ATOM 1381 N N . SER A 1 179 ? -17.246 13.554 -12.865 1.00 18.50 179 SER A N 1
ATOM 1382 C CA . SER A 1 179 ? -16.537 14.163 -11.712 1.00 19.73 179 SER A CA 1
ATOM 1383 C C . SER A 1 179 ? -15.488 15.172 -12.172 1.00 19.76 179 SER A C 1
ATOM 1384 O O . SER A 1 179 ? -15.348 16.234 -11.608 1.00 19.32 179 SER A O 1
ATOM 1387 N N A ASP A 1 180 ? -14.736 14.821 -13.210 0.50 21.58 180 ASP A N 1
ATOM 1388 N N B ASP A 1 180 ? -14.744 14.823 -13.210 0.50 21.12 180 ASP A N 1
ATOM 1389 C CA A ASP A 1 180 ? -13.746 15.741 -13.806 0.50 21.64 180 ASP A CA 1
ATOM 1390 C CA B ASP A 1 180 ? -13.744 15.735 -13.783 0.50 21.32 180 ASP A CA 1
ATOM 1391 C C A ASP A 1 180 ? -14.405 17.041 -14.275 0.50 21.69 180 ASP A C 1
ATOM 1392 C C B ASP A 1 180 ? -14.350 17.022 -14.355 0.50 21.46 180 ASP A C 1
ATOM 1393 O O A ASP A 1 180 ? -13.949 18.143 -13.927 0.50 20.52 180 ASP A O 1
ATOM 1394 O O B ASP A 1 180 ? -13.761 18.100 -14.198 0.50 20.53 180 ASP A O 1
ATOM 1403 N N . SER A 1 181 ? -15.521 16.927 -14.998 1.00 20.89 181 SER A N 1
ATOM 1404 C CA . SER A 1 181 ? -16.216 18.115 -15.509 1.00 21.75 181 SER A CA 1
ATOM 1405 C C . SER A 1 181 ? -16.706 19.061 -14.412 1.00 21.06 181 SER A C 1
ATOM 1406 O O . SER A 1 181 ? -16.569 20.283 -14.530 1.00 20.10 181 SER A O 1
ATOM 1409 N N . LEU A 1 182 ? -17.193 18.482 -13.312 1.00 19.70 182 LEU A N 1
ATOM 1410 C CA . LEU A 1 182 ? -17.582 19.257 -12.168 1.00 19.04 182 LEU A CA 1
ATOM 1411 C C . LEU A 1 182 ? -16.392 19.891 -11.451 1.00 18.97 182 LEU A C 1
ATOM 1412 O O . LEU A 1 182 ? -16.447 21.075 -11.074 1.00 20.39 182 LEU A O 1
ATOM 1417 N N . LEU A 1 183 ? -15.323 19.136 -11.273 1.00 18.86 183 LEU A N 1
ATOM 1418 C CA . LEU A 1 183 ? -14.106 19.667 -10.637 1.00 20.14 183 LEU A CA 1
ATOM 1419 C C . LEU A 1 183 ? -13.564 20.845 -11.456 1.00 21.44 183 LEU A C 1
ATOM 1420 O O . LEU A 1 183 ? -13.159 21.858 -10.876 1.00 19.56 183 LEU A O 1
ATOM 1425 N N A LYS A 1 184 ? -13.562 20.714 -12.773 0.50 20.94 184 LYS A N 1
ATOM 1426 N N B LYS A 1 184 ? -13.534 20.680 -12.780 0.50 21.35 184 LYS A N 1
ATOM 1427 C CA A LYS A 1 184 ? -13.082 21.799 -13.636 0.50 22.34 184 LYS A CA 1
ATOM 1428 C CA B LYS A 1 184 ? -13.144 21.754 -13.716 0.50 22.26 184 LYS A CA 1
ATOM 1429 C C A LYS A 1 184 ? -13.994 23.028 -13.568 0.50 22.06 184 LYS A C 1
ATOM 1430 C C B LYS A 1 184 ? -13.975 23.002 -13.432 0.50 22.09 184 LYS A C 1
ATOM 1431 O O A LYS A 1 184 ? -13.542 24.160 -13.717 0.50 22.33 184 LYS A O 1
ATOM 1432 O O B LYS A 1 184 ? -13.454 24.100 -13.254 0.50 21.87 184 LYS A O 1
ATOM 1443 N N . THR A 1 185 ? -15.282 22.798 -13.321 1.00 22.68 185 THR A N 1
ATOM 1444 C CA . THR A 1 185 ? -16.239 23.868 -13.109 1.00 22.56 185 THR A CA 1
ATOM 1445 C C . THR A 1 185 ? -15.966 24.577 -11.794 1.00 22.42 185 THR A C 1
ATOM 1446 O O . THR A 1 185 ? -16.009 25.814 -11.715 1.00 20.59 185 THR A O 1
ATOM 1450 N N . ILE A 1 186 ? -15.700 23.805 -10.745 1.00 21.86 186 ILE A N 1
ATOM 1451 C CA . ILE A 1 186 ? -15.323 24.388 -9.454 1.00 21.48 186 ILE A CA 1
ATOM 1452 C C . ILE A 1 186 ? -14.066 25.222 -9.602 1.00 22.38 186 ILE A C 1
ATOM 1453 O O . ILE A 1 186 ? -14.006 26.375 -9.120 1.00 22.70 186 ILE A O 1
ATOM 1458 N N A ARG A 1 187 ? -13.053 24.682 -10.260 0.50 22.66 187 ARG A N 1
ATOM 1459 N N B ARG A 1 187 ? -13.057 24.664 -10.253 0.50 23.17 187 ARG A N 1
ATOM 1460 C CA A ARG A 1 187 ? -11.819 25.445 -10.438 0.50 23.37 187 ARG A CA 1
ATOM 1461 C CA B ARG A 1 187 ? -11.806 25.397 -10.477 0.50 24.25 187 ARG A CA 1
ATOM 1462 C C A ARG A 1 187 ? -12.098 26.775 -11.172 0.50 23.23 187 ARG A C 1
ATOM 1463 C C B ARG A 1 187 ? -12.075 26.748 -11.187 0.50 23.78 187 ARG A C 1
ATOM 1464 O O A ARG A 1 187 ? -11.673 27.835 -10.709 0.50 24.10 187 ARG A O 1
ATOM 1465 O O B ARG A 1 187 ? -11.622 27.792 -10.717 0.50 24.64 187 ARG A O 1
ATOM 1480 N N . ALA A 1 188 ? -12.841 26.720 -12.280 1.00 24.06 188 ALA A N 1
ATOM 1481 C CA . ALA A 1 188 ? -13.209 27.914 -13.050 1.00 23.44 188 ALA A CA 1
ATOM 1482 C C . ALA A 1 188 ? -13.972 28.977 -12.250 1.00 24.30 188 ALA A C 1
ATOM 1483 O O . ALA A 1 188 ? -13.614 30.187 -12.280 1.00 22.60 188 ALA A O 1
ATOM 1485 N N . GLY A 1 189 ? -15.009 28.533 -11.529 1.00 22.04 189 GLY A N 1
ATOM 1486 C CA . GLY A 1 189 ? -15.910 29.425 -10.816 1.00 24.31 189 GLY A CA 1
ATOM 1487 C C . GLY A 1 189 ? -15.293 30.007 -9.577 1.00 24.08 189 GLY A C 1
ATOM 1488 O O . GLY A 1 189 ? -15.668 31.111 -9.144 1.00 26.10 189 GLY A O 1
ATOM 1489 N N . SER A 1 190 ? -14.339 29.275 -9.016 1.00 24.30 190 SER A N 1
ATOM 1490 C CA . SER A 1 190 ? -13.594 29.708 -7.828 1.00 25.23 190 SER A CA 1
ATOM 1491 C C . SER A 1 190 ? -12.393 30.585 -8.216 1.00 26.16 190 SER A C 1
ATOM 1492 O O . SER A 1 190 ? -11.763 31.138 -7.355 1.00 28.25 190 SER A O 1
ATOM 1495 N N . LYS A 1 191 ? -12.086 30.667 -9.503 1.00 27.44 191 LYS A N 1
ATOM 1496 C CA . LYS A 1 191 ? -10.949 31.450 -10.063 1.00 28.27 191 LYS A CA 1
ATOM 1497 C C . LYS A 1 191 ? -9.603 30.903 -9.643 1.00 30.62 191 LYS A C 1
ATOM 1498 O O . LYS A 1 191 ? -8.624 31.610 -9.664 1.00 29.21 191 LYS A O 1
ATOM 1504 N N . MET A 1 192 ? -9.529 29.629 -9.288 1.00 32.59 192 MET A N 1
ATOM 1505 C CA . MET A 1 192 ? -8.312 29.132 -8.692 1.00 34.23 192 MET A CA 1
ATOM 1506 C C . MET A 1 192 ? -7.349 28.811 -9.778 1.00 35.50 192 MET A C 1
ATOM 1507 O O . MET A 1 192 ? -7.754 28.350 -10.841 1.00 35.69 192 MET A O 1
ATOM 1512 N N . ARG A 1 193 ? -6.071 29.104 -9.527 1.00 37.60 193 ARG A N 1
ATOM 1513 C CA . ARG A 1 193 ? -5.005 28.664 -10.411 1.00 40.46 193 ARG A CA 1
ATOM 1514 C C . ARG A 1 193 ? -4.771 27.168 -10.282 1.00 40.86 193 ARG A C 1
ATOM 1515 O O . ARG A 1 193 ? -5.168 26.548 -9.271 1.00 39.89 193 ARG A O 1
ATOM 1523 N N . LYS A 1 194 ? -4.135 26.596 -11.308 1.00 41.70 194 LYS A N 1
ATOM 1524 C CA . LYS A 1 194 ? -4.029 25.140 -11.425 1.00 42.68 194 LYS A CA 1
ATOM 1525 C C . LYS A 1 194 ? -3.405 24.499 -10.186 1.00 41.62 194 LYS A C 1
ATOM 1526 O O . LYS A 1 194 ? -3.906 23.492 -9.698 1.00 39.74 194 LYS A O 1
ATOM 1532 N N . GLN A 1 195 ? -2.330 25.101 -9.681 1.00 40.95 195 GLN A N 1
ATOM 1533 C CA . GLN A 1 195 ? -1.662 24.597 -8.484 1.00 40.32 195 GLN A CA 1
ATOM 1534 C C . GLN A 1 195 ? -2.451 24.851 -7.224 1.00 38.99 195 GLN A C 1
ATOM 1535 O O . GLN A 1 195 ? -2.504 24.010 -6.324 1.00 38.38 195 GLN A O 1
ATOM 1541 N N . GLU A 1 196 ? -3.018 26.039 -7.140 1.00 36.78 196 GLU A N 1
ATOM 1542 C CA . GLU A 1 196 ? -3.871 26.381 -6.037 1.00 36.68 196 GLU A CA 1
ATOM 1543 C C . GLU A 1 196 ? -5.017 25.343 -5.996 1.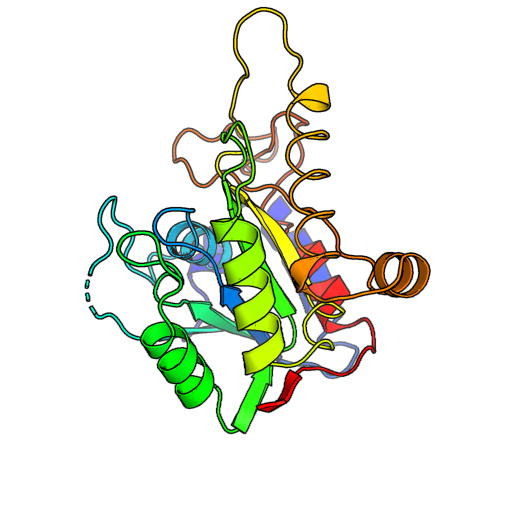00 35.61 196 GLU A C 1
ATOM 1544 O O . GLU A 1 196 ? -5.392 24.811 -4.949 1.00 35.06 196 GLU A O 1
ATOM 1550 N N . PHE A 1 197 ? -5.547 25.046 -7.154 1.00 35.02 197 PHE A N 1
ATOM 1551 C CA . PHE A 1 197 ? -6.659 24.102 -7.202 1.00 35.38 197 PHE A CA 1
ATOM 1552 C C . PHE A 1 197 ? -6.221 22.693 -6.796 1.00 35.40 197 PHE A C 1
ATOM 1553 O O . PHE A 1 197 ? -6.837 22.029 -5.952 1.00 33.45 197 PHE A O 1
ATOM 1561 N N . GLU A 1 198 ? -5.114 22.245 -7.361 1.00 37.20 198 GLU A N 1
ATOM 1562 C CA . GLU A 1 198 ? -4.555 20.950 -6.951 1.00 38.75 198 GLU A CA 1
ATOM 1563 C C . GLU A 1 198 ? -4.329 20.874 -5.448 1.00 38.21 198 GLU A C 1
ATOM 1564 O O . GLU A 1 198 ? -4.645 19.864 -4.803 1.00 37.74 198 GLU A O 1
ATOM 1570 N N . ASP A 1 199 ? -3.799 21.952 -4.887 1.00 37.84 199 ASP A N 1
ATOM 1571 C CA . ASP A 1 199 ? -3.568 22.003 -3.455 1.00 37.78 199 ASP A CA 1
ATOM 1572 C C . ASP A 1 199 ? -4.874 21.940 -2.619 1.00 37.18 199 ASP A C 1
ATOM 1573 O O . ASP A 1 199 ? -4.860 21.379 -1.554 1.00 36.12 199 ASP A O 1
ATOM 1578 N N . SER A 1 200 ? -5.987 22.520 -3.083 1.00 35.49 200 SER A N 1
ATOM 1579 C CA . SER A 1 200 ? -7.251 22.408 -2.320 1.00 35.47 200 SER A CA 1
ATOM 1580 C C . SER A 1 200 ? -7.673 20.945 -2.123 1.00 33.31 200 SER A C 1
ATOM 1581 O O . SER A 1 200 ? -8.390 20.635 -1.172 1.00 33.32 200 SER A O 1
ATOM 1584 N N . ALA A 1 201 ? -7.262 20.090 -3.051 1.00 31.06 201 ALA A N 1
ATOM 1585 C CA . ALA A 1 201 ? -7.402 18.630 -2.913 1.00 30.45 201 ALA A CA 1
ATOM 1586 C C . ALA A 1 201 ? -8.867 18.198 -2.684 1.00 27.91 201 ALA A C 1
ATOM 1587 O O . ALA A 1 201 ? -9.157 17.437 -1.778 1.00 29.64 201 ALA A O 1
ATOM 1589 N N . ILE A 1 202 ? -9.770 18.695 -3.505 1.00 26.02 202 ILE A N 1
ATOM 1590 C CA . ILE A 1 202 ? -11.194 18.349 -3.392 1.00 25.22 202 ILE A CA 1
ATOM 1591 C C . ILE A 1 202 ? -11.443 16.894 -3.809 1.00 24.02 202 ILE A C 1
ATOM 1592 O O . ILE A 1 202 ? -11.243 16.540 -4.958 1.00 24.59 202 ILE A O 1
ATOM 1597 N N . ALA A 1 203 ? -11.872 16.067 -2.864 1.00 23.35 203 ALA A N 1
ATOM 1598 C CA . ALA A 1 203 ? -12.138 14.657 -3.089 1.00 21.58 203 ALA A CA 1
ATOM 1599 C C . ALA A 1 203 ? -13.583 14.488 -3.570 1.00 20.54 203 ALA A C 1
ATOM 1600 O O . ALA A 1 203 ? -14.453 15.313 -3.241 1.00 19.72 203 ALA A O 1
ATOM 1602 N N . VAL A 1 204 ? -13.801 13.451 -4.375 1.00 20.38 204 VAL A N 1
ATOM 1603 C CA . VAL A 1 204 ? -15.130 13.072 -4.901 1.00 19.57 204 VAL A CA 1
ATOM 1604 C C . VAL A 1 204 ? -15.621 11.820 -4.162 1.00 18.89 204 VAL A C 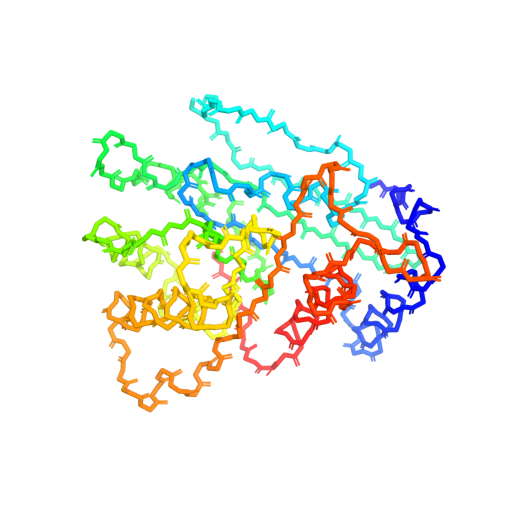1
ATOM 1605 O O . VAL A 1 204 ? -14.873 10.821 -4.020 1.00 19.02 204 VAL A O 1
ATOM 1609 N N A VAL A 1 205 ? -16.843 11.886 -3.648 0.50 16.59 205 VAL A N 1
ATOM 1610 N N B VAL A 1 205 ? -16.836 11.872 -3.630 0.50 17.27 205 VAL A N 1
ATOM 1611 C CA A VAL A 1 205 ? -17.434 10.768 -2.903 0.50 17.17 205 VAL A CA 1
ATOM 1612 C CA B VAL A 1 205 ? -17.397 10.718 -2.907 0.50 18.15 205 VAL A CA 1
ATOM 1613 C C A VAL A 1 205 ? -18.754 10.470 -3.558 0.50 17.49 205 VAL A C 1
ATOM 1614 C C B VAL A 1 205 ? -18.797 10.467 -3.422 0.50 18.11 205 VAL A C 1
ATOM 1615 O O A VAL A 1 205 ? -19.408 11.378 -4.015 0.50 17.01 205 VAL A O 1
ATOM 1616 O O B VAL A 1 205 ? -19.556 11.389 -3.619 0.50 17.63 205 VAL A O 1
ATOM 1623 N N . TYR A 1 206 ? -19.118 9.192 -3.605 1.00 17.71 206 TYR A N 1
ATOM 1624 C CA . TYR A 1 206 ? -20.325 8.762 -4.244 1.00 19.33 206 TYR A CA 1
ATOM 1625 C C . TYR A 1 206 ? -21.354 8.321 -3.236 1.00 19.94 206 TYR A C 1
ATOM 1626 O O . TYR A 1 206 ? -21.025 7.794 -2.167 1.00 21.10 206 TYR A O 1
ATOM 1635 N N . ALA A 1 207 ? -22.603 8.561 -3.587 1.00 18.76 207 ALA A N 1
ATOM 1636 C CA . ALA A 1 207 ? -23.752 8.212 -2.749 1.00 18.75 207 ALA A CA 1
ATOM 1637 C C . ALA A 1 207 ? -24.903 7.643 -3.549 1.00 17.86 207 ALA A C 1
ATOM 1638 O O . ALA A 1 207 ? -25.177 8.058 -4.670 1.00 16.43 207 ALA A O 1
ATOM 1640 N N . GLU A 1 208 ? -25.635 6.709 -2.932 1.00 17.64 208 GLU A N 1
ATOM 1641 C CA . GLU A 1 208 ? -26.846 6.182 -3.511 1.00 18.11 208 GLU A CA 1
ATOM 1642 C C . GLU A 1 208 ? -27.902 6.105 -2.417 1.00 20.05 208 GLU A C 1
ATOM 1643 O O . GLU A 1 208 ? -27.851 5.232 -1.554 1.00 20.21 208 GLU A O 1
ATOM 1649 N N . ASN A 1 209 ? -28.846 7.011 -2.472 1.00 19.09 209 ASN A N 1
ATOM 1650 C CA . ASN A 1 209 ? -29.870 7.112 -1.461 1.00 21.26 209 ASN A CA 1
ATOM 1651 C C . ASN A 1 209 ? -31.073 6.224 -1.729 1.00 23.51 209 ASN A C 1
ATOM 1652 O O . ASN A 1 209 ? -31.947 6.130 -0.893 1.00 25.35 209 ASN A O 1
ATOM 1657 N N . SER A 1 210 ? -31.134 5.602 -2.891 1.00 24.35 210 SER A N 1
ATOM 1658 C CA . SER A 1 210 ? -32.271 4.815 -3.253 1.00 26.82 210 SER A CA 1
ATOM 1659 C C . SER A 1 210 ? -32.455 3.660 -2.269 1.00 27.16 210 SER A C 1
ATOM 1660 O O . SER A 1 210 ? -31.515 3.001 -1.938 1.00 25.89 210 SER A O 1
ATOM 1663 N N . GLY A 1 211 ? -33.699 3.429 -1.867 1.00 29.32 211 GLY A N 1
ATOM 1664 C CA . GLY A 1 211 ? -34.105 2.161 -1.207 1.00 29.86 211 GLY A CA 1
ATOM 1665 C C . GLY A 1 211 ? -33.710 0.913 -1.960 1.00 30.22 211 GLY A C 1
ATOM 1666 O O . GLY A 1 211 ? -33.565 -0.168 -1.380 1.00 31.81 211 GLY A O 1
ATOM 1667 N N . ARG A 1 212 ? -33.526 1.035 -3.256 1.00 30.08 212 ARG A N 1
ATOM 1668 C CA . ARG A 1 212 ? -33.051 -0.085 -4.063 1.00 31.62 212 ARG A CA 1
ATOM 1669 C C . ARG A 1 212 ? -31.550 -0.229 -4.140 1.00 28.86 212 ARG A C 1
ATOM 1670 O O . ARG A 1 212 ? -31.075 -1.089 -4.857 1.00 27.67 212 ARG A O 1
ATOM 1678 N N . CYS A 1 213 ? -30.789 0.580 -3.379 1.00 25.85 213 CYS A N 1
ATOM 1679 C CA . CYS A 1 213 ? -29.322 0.432 -3.354 1.00 23.40 213 CYS A CA 1
ATOM 1680 C C . CYS A 1 213 ? -28.866 -1.001 -3.076 1.00 23.49 213 CYS A C 1
ATOM 1681 O O . CYS A 1 213 ? -29.371 -1.635 -2.150 1.00 21.56 213 CYS A O 1
ATOM 1684 N N . SER A 1 214 ? -27.909 -1.505 -3.855 1.00 23.28 214 SER A N 1
ATOM 1685 C CA . SER A 1 214 ? -27.219 -2.768 -3.554 1.00 24.74 214 SER A CA 1
ATOM 1686 C C . SER A 1 214 ? -26.594 -2.732 -2.188 1.00 23.76 214 SER A C 1
ATOM 1687 O O . SER A 1 214 ? -26.260 -1.669 -1.684 0.60 17.70 214 SER A O 1
ATOM 1690 N N . LYS A 1 215 ? -26.464 -3.927 -1.604 1.00 22.60 215 LYS A N 1
ATOM 1691 C CA . LYS A 1 215 ? -25.828 -4.071 -0.320 1.00 24.11 215 LYS A CA 1
ATOM 1692 C C . LYS A 1 215 ? -24.654 -4.994 -0.463 1.00 24.26 215 LYS A C 1
ATOM 1693 O O . LYS A 1 215 ? -24.684 -5.911 -1.301 1.00 27.11 215 LYS A O 1
ATOM 1699 N N . ASN A 1 216 ? -23.595 -4.757 0.299 1.00 23.31 216 ASN A N 1
ATOM 1700 C CA . ASN A 1 216 ? -22.487 -5.652 0.285 1.00 22.90 216 ASN A CA 1
ATOM 1701 C C . ASN A 1 216 ? -22.788 -6.884 1.195 1.00 23.72 216 ASN A C 1
ATOM 1702 O O . ASN A 1 216 ? -23.915 -7.055 1.607 1.00 23.42 216 ASN A O 1
ATOM 1707 N N A ASP A 1 217 ? -21.786 -7.712 1.478 0.50 24.08 217 ASP A N 1
ATOM 1708 N N B ASP A 1 217 ? -21.772 -7.696 1.487 0.50 23.49 217 ASP A N 1
ATOM 1709 C CA A ASP A 1 217 ? -21.997 -8.947 2.253 0.50 24.49 217 ASP A CA 1
ATOM 1710 C CA B ASP A 1 217 ? -21.979 -8.928 2.272 0.50 23.50 217 ASP A CA 1
ATOM 1711 C C A ASP A 1 217 ? -21.908 -8.703 3.770 0.50 23.23 217 ASP A C 1
ATOM 1712 C C B ASP A 1 217 ? -22.038 -8.697 3.772 0.50 22.72 217 ASP A C 1
ATOM 1713 O O A ASP A 1 217 ? -21.789 -9.650 4.556 0.50 23.04 217 ASP A O 1
ATOM 1714 O O B ASP A 1 217 ? -22.194 -9.650 4.547 0.50 23.00 217 ASP A O 1
ATOM 1723 N N . LYS A 1 218 ? -21.932 -7.437 4.173 1.00 21.78 218 LYS A N 1
ATOM 1724 C CA . LYS A 1 218 ? -22.092 -7.024 5.568 1.00 22.18 218 LYS A CA 1
ATOM 1725 C C . LYS A 1 218 ? -23.370 -6.178 5.784 1.00 20.62 218 LYS A C 1
ATOM 1726 O O . LYS A 1 218 ? -23.517 -5.527 6.800 1.00 19.57 218 LYS A O 1
ATOM 1732 N N . ASP A 1 219 ? -24.280 -6.257 4.826 1.00 20.38 219 ASP A N 1
ATOM 1733 C CA . ASP A 1 219 ? -25.574 -5.558 4.822 1.00 20.30 219 ASP A CA 1
ATOM 1734 C C . ASP A 1 219 ? -25.454 -4.058 4.808 1.00 19.55 219 ASP A C 1
ATOM 1735 O O . ASP A 1 219 ? -26.378 -3.383 5.180 1.00 19.32 219 ASP A O 1
ATOM 1740 N N . GLU A 1 220 ? -24.343 -3.553 4.295 1.00 19.77 220 GLU A N 1
ATOM 1741 C CA . GLU A 1 220 ? -24.134 -2.118 4.121 1.00 18.94 220 GLU A CA 1
ATOM 1742 C C . GLU A 1 220 ? -24.492 -1.687 2.719 1.00 20.52 220 GLU A C 1
ATOM 1743 O O . GLU A 1 220 ? -24.163 -2.377 1.738 1.00 19.42 220 GLU A O 1
ATOM 1749 N N . LYS A 1 221 ? -25.105 -0.501 2.603 1.00 20.70 221 LYS A N 1
ATOM 1750 C CA . LYS A 1 221 ? -25.407 0.074 1.331 1.00 22.87 221 LYS A CA 1
ATOM 1751 C C . LYS A 1 221 ? -24.097 0.310 0.563 1.00 21.70 221 LYS A C 1
ATOM 1752 O O . LYS A 1 221 ? -23.128 0.929 1.107 1.00 19.67 221 LYS A O 1
ATOM 1758 N N . ALA A 1 222 ? -24.045 -0.231 -0.655 1.00 21.19 222 ALA A N 1
ATOM 1759 C CA . ALA A 1 222 ? -22.794 -0.304 -1.392 1.00 22.08 222 ALA A CA 1
ATOM 1760 C C . ALA A 1 222 ? -22.863 0.400 -2.733 1.00 22.63 222 ALA A C 1
ATOM 1761 O O . ALA A 1 222 ? -23.924 0.480 -3.347 1.00 23.28 222 ALA A O 1
ATOM 1763 N N . LEU A 1 223 ? -21.707 0.849 -3.164 1.00 22.76 223 LEU A N 1
ATOM 1764 C CA . LEU A 1 223 ? -21.500 1.394 -4.517 1.00 23.28 223 LEU A CA 1
ATOM 1765 C C . LEU A 1 223 ? -21.343 0.227 -5.493 1.00 24.73 223 LEU A C 1
ATOM 1766 O O . LEU A 1 223 ? -21.105 -0.879 -5.062 1.00 23.94 223 LEU A O 1
ATOM 1771 N N . PRO A 1 224 ? -21.466 0.474 -6.803 1.00 26.32 224 PRO A N 1
ATOM 1772 C CA . PRO A 1 224 ? -21.123 -0.599 -7.777 1.00 28.40 224 PRO A CA 1
ATOM 1773 C C . PRO A 1 224 ? -19.768 -1.319 -7.516 1.00 30.07 224 PRO A C 1
ATOM 1774 O O . PRO A 1 224 ? -19.696 -2.531 -7.718 1.00 29.64 224 PRO A O 1
ATOM 1778 N N . ASN A 1 225 ? -18.736 -0.600 -7.052 1.00 30.99 225 ASN A N 1
ATOM 1779 C CA . ASN A 1 225 ? -17.485 -1.260 -6.631 1.00 31.48 225 ASN A CA 1
ATOM 1780 C C . ASN A 1 225 ? -17.567 -2.078 -5.356 1.00 32.40 225 ASN A C 1
ATOM 1781 O O . ASN A 1 225 ? -16.559 -2.677 -4.931 1.00 35.21 225 ASN A O 1
ATOM 1786 N N . GLY A 1 226 ? -18.733 -2.168 -4.744 1.00 31.01 226 GLY A N 1
ATOM 1787 C CA . GLY A 1 226 ? -18.869 -2.962 -3.540 1.00 29.92 226 GLY A CA 1
ATOM 1788 C C . GLY A 1 226 ? -18.546 -2.264 -2.227 1.00 28.95 226 GLY A C 1
ATOM 1789 O O . GLY A 1 226 ? -18.817 -2.839 -1.149 1.00 27.56 226 GLY A O 1
ATOM 1790 N N . GLU A 1 227 ? -17.969 -1.057 -2.279 1.00 26.20 227 GLU A N 1
ATOM 1791 C CA . GLU A 1 227 ? -17.646 -0.345 -1.035 1.00 27.20 227 GLU A CA 1
ATOM 1792 C C . GLU A 1 227 ? -18.867 0.210 -0.373 1.00 25.27 227 GLU A C 1
ATOM 1793 O O . GLU A 1 227 ? -19.788 0.687 -1.039 1.00 24.93 227 GLU A O 1
ATOM 1799 N N . ALA A 1 228 ? -18.862 0.158 0.957 1.00 23.38 228 ALA A N 1
ATOM 1800 C CA . ALA A 1 228 ? -19.891 0.764 1.782 1.00 21.95 228 ALA A CA 1
ATOM 1801 C C . ALA A 1 228 ? -19.801 2.338 1.703 1.00 21.38 228 ALA A C 1
ATOM 1802 O O . ALA A 1 228 ? -18.828 2.964 2.165 1.00 20.00 228 ALA A O 1
ATOM 1804 N N . TRP A 1 229 ? -20.822 2.986 1.132 1.00 19.98 229 TRP A N 1
ATOM 1805 C CA . TRP A 1 229 ? -20.728 4.386 0.807 1.00 18.73 229 TRP A CA 1
ATOM 1806 C C . TRP A 1 229 ? -20.935 5.321 1.970 1.00 18.82 229 TRP A C 1
ATOM 1807 O O . TRP A 1 229 ? -20.344 6.381 1.985 1.00 17.18 229 TRP A O 1
ATOM 1818 N N . ILE A 1 230 ? -21.711 4.930 2.987 1.00 17.70 230 ILE A N 1
ATOM 1819 C CA . ILE A 1 230 ? -21.922 5.804 4.107 1.00 18.03 230 ILE A CA 1
ATOM 1820 C C . ILE A 1 230 ? -20.657 5.894 4.937 1.00 19.02 230 ILE A C 1
ATOM 1821 O O . ILE A 1 230 ? -20.220 6.980 5.225 1.00 20.29 230 ILE A O 1
ATOM 1826 N N . PRO A 1 231 ? -20.023 4.766 5.292 1.00 19.98 231 PRO A N 1
ATOM 1827 C CA . PRO A 1 231 ? -18.700 4.963 5.914 1.00 20.54 231 PRO A CA 1
ATOM 1828 C C . PRO A 1 231 ? -17.654 5.715 5.060 1.00 20.21 231 PRO A C 1
ATOM 1829 O O . PRO A 1 231 ? -16.852 6.486 5.591 1.00 20.32 231 PRO A O 1
ATOM 1833 N N B ASN A 1 232 ? -17.634 5.480 3.749 0.50 19.70 232 ASN A N 1
ATOM 1834 N N C ASN A 1 232 ? -17.663 5.502 3.760 0.50 20.20 232 ASN A N 1
ATOM 1835 C CA B ASN A 1 232 ? -16.749 6.242 2.865 0.50 19.83 232 ASN A CA 1
ATOM 1836 C CA C ASN A 1 232 ? -16.729 6.207 2.923 0.50 20.57 232 ASN A CA 1
ATOM 1837 C C B ASN A 1 232 ? -16.969 7.735 3.057 0.50 19.81 232 ASN A C 1
ATOM 1838 C C C ASN A 1 232 ? -16.962 7.730 2.936 0.50 20.27 232 ASN A C 1
ATOM 1839 O O B ASN A 1 232 ? -16.024 8.502 3.235 0.50 20.60 232 ASN A O 1
ATOM 1840 O O C ASN A 1 232 ? -16.003 8.509 2.853 0.50 20.50 232 ASN A O 1
ATOM 1849 N N . LEU A 1 233 ? -18.227 8.155 2.979 1.00 19.87 233 LEU A N 1
ATOM 1850 C CA . LEU A 1 233 ? -18.557 9.586 3.092 1.00 20.04 233 LEU A CA 1
ATOM 1851 C C . LEU A 1 233 ? -18.181 10.116 4.476 1.00 19.22 233 LEU A C 1
ATOM 1852 O O . LEU A 1 233 ? -17.659 11.220 4.602 1.00 17.47 233 LEU A O 1
ATOM 1857 N N . VAL A 1 234 ? -18.439 9.343 5.541 1.00 18.52 234 VAL A N 1
ATOM 1858 C CA . VAL A 1 234 ? -18.013 9.787 6.874 1.00 19.77 234 VAL A CA 1
ATOM 1859 C C . VAL A 1 234 ? -16.483 9.886 7.000 1.00 20.26 234 VAL A C 1
ATOM 1860 O O . VAL A 1 234 ? -15.990 10.805 7.646 1.00 20.73 234 VAL A O 1
ATOM 1864 N N . LYS A 1 235 ? -15.763 8.945 6.381 1.00 20.71 235 LYS A N 1
ATOM 1865 C CA . LYS A 1 235 ? -14.273 8.967 6.340 1.00 22.41 235 LYS A CA 1
ATOM 1866 C C . LYS A 1 235 ? -13.787 10.301 5.710 1.00 21.69 235 LYS A C 1
ATOM 1867 O O . LYS A 1 235 ? -12.968 11.047 6.286 1.00 22.28 235 LYS A O 1
ATOM 1873 N N . ALA A 1 236 ? -14.416 10.641 4.603 1.00 20.38 236 ALA A N 1
ATOM 1874 C CA . ALA A 1 236 ? -14.064 11.853 3.855 1.00 21.01 236 ALA A CA 1
ATOM 1875 C C . ALA A 1 236 ? -14.411 13.100 4.636 1.00 21.17 236 ALA A C 1
ATOM 1876 O O . ALA A 1 236 ? -13.583 13.999 4.722 1.00 20.87 236 ALA A O 1
ATOM 1878 N N . ILE A 1 237 ? -15.580 13.125 5.293 1.00 19.82 237 ILE A N 1
ATOM 1879 C CA . ILE A 1 237 ? -15.998 14.274 6.120 1.00 20.18 237 ILE A CA 1
ATOM 1880 C C . ILE A 1 237 ? -15.009 14.497 7.283 1.00 20.66 237 ILE A C 1
ATOM 1881 O O . ILE A 1 237 ? -14.497 15.627 7.522 1.00 20.20 237 ILE A O 1
ATOM 1886 N N . THR A 1 238 ? -14.673 13.415 7.969 1.00 20.83 238 THR A N 1
ATOM 1887 C CA . THR A 1 238 ? -13.822 13.543 9.113 1.00 22.21 238 THR A CA 1
ATOM 1888 C C . THR A 1 238 ? -12.381 13.878 8.676 1.00 22.36 238 THR A C 1
ATOM 1889 O O . THR A 1 238 ? -11.719 14.607 9.371 1.00 23.50 238 THR A O 1
ATOM 1893 N N . ASP A 1 239 ? -11.941 13.389 7.515 1.00 22.95 239 ASP A N 1
ATOM 1894 C CA . ASP A 1 239 ? -10.669 13.807 6.911 1.00 23.66 239 ASP A CA 1
ATOM 1895 C C . ASP A 1 239 ? -10.609 15.331 6.735 1.00 23.43 239 ASP A C 1
ATOM 1896 O O . ASP A 1 239 ? -9.641 16.014 7.149 1.00 23.27 239 ASP A O 1
ATOM 1901 N N . VAL A 1 240 ? -11.629 15.875 6.062 1.00 21.97 240 VAL A N 1
ATOM 1902 C CA . VAL A 1 240 ? -11.710 17.319 5.857 1.00 21.56 240 VAL A CA 1
ATOM 1903 C C . VAL A 1 240 ? -11.829 18.089 7.183 1.00 21.89 240 VAL A C 1
ATOM 1904 O O . VAL A 1 240 ? -11.207 19.160 7.375 1.00 22.29 240 VAL A O 1
ATOM 1908 N N . ALA A 1 241 ? -12.617 17.566 8.098 1.00 22.25 241 ALA A N 1
ATOM 1909 C CA . ALA A 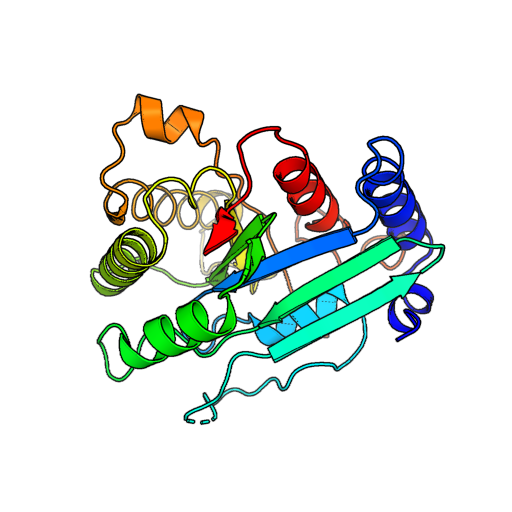1 241 ? -12.794 18.247 9.369 1.00 23.26 241 ALA A CA 1
ATOM 1910 C C . ALA A 1 241 ? -11.473 18.379 10.105 1.00 24.35 241 ALA A C 1
ATOM 1911 O O . ALA A 1 241 ? -11.355 19.272 10.913 1.00 26.70 241 ALA A O 1
ATOM 1913 N N . THR A 1 242 ? -10.521 17.492 9.860 1.00 25.66 242 THR A N 1
ATOM 1914 C CA . THR A 1 242 ? -9.269 17.473 10.591 1.00 27.54 242 THR A CA 1
ATOM 1915 C C . THR A 1 242 ? -8.062 17.744 9.682 1.00 28.76 242 THR A C 1
ATOM 1916 O O . THR A 1 242 ? -6.946 17.395 10.051 1.00 27.37 242 THR A O 1
ATOM 1920 N N . ASN A 1 243 ? -8.286 18.401 8.525 1.00 28.99 243 ASN A N 1
ATOM 1921 C CA . ASN A 1 243 ? -7.227 18.656 7.570 1.00 31.01 243 ASN A CA 1
ATOM 1922 C C . ASN A 1 243 ? -6.374 19.845 7.996 1.00 33.62 243 ASN A C 1
ATOM 1923 O O . ASN A 1 243 ? -5.436 20.201 7.288 1.00 33.92 243 ASN A O 1
ATOM 1928 N N . GLN A 1 244 ? -6.745 20.511 9.085 1.00 36.75 244 GLN A N 1
ATOM 1929 C CA . GLN A 1 244 ? -5.911 21.609 9.593 1.00 39.84 244 GLN A CA 1
ATOM 1930 C C . GLN A 1 244 ? -5.792 22.820 8.612 1.00 41.69 244 GLN A C 1
ATOM 1931 O O . GLN A 1 244 ? -4.985 23.748 8.815 1.00 41.52 244 GLN A O 1
ATOM 1933 N N . ARG A 1 245 ? -6.608 22.822 7.557 1.00 43.30 245 ARG A N 1
ATOM 1934 C CA . ARG A 1 245 ? -6.972 24.074 6.915 1.00 45.11 245 ARG A CA 1
ATOM 1935 C C . ARG A 1 245 ? -7.965 24.642 7.883 1.00 46.33 245 ARG A C 1
ATOM 1936 O O . ARG A 1 245 ? -8.649 23.899 8.595 1.00 46.55 245 ARG A O 1
ATOM 1944 N N . LYS A 1 246 ? -8.052 25.954 7.927 1.00 48.12 246 LYS A N 1
ATOM 1945 C CA . LYS A 1 246 ? -8.958 26.623 8.859 1.00 50.07 246 LYS A CA 1
ATOM 1946 C C . LYS A 1 246 ? -10.421 26.461 8.415 1.00 49.73 246 LYS A C 1
ATOM 1947 O O . LYS A 1 246 ? -10.741 26.623 7.230 1.00 49.32 246 LYS A O 1
ATOM 1953 N N . ALA A 1 247 ? -11.284 26.155 9.388 1.00 50.01 247 ALA A N 1
ATOM 1954 C CA . ALA A 1 247 ? -12.742 26.051 9.186 1.00 50.49 247 ALA A CA 1
ATOM 1955 C C . ALA A 1 247 ? -13.294 27.373 8.694 1.00 50.98 247 ALA A C 1
ATOM 1956 O O . ALA A 1 247 ? -12.591 28.386 8.655 1.00 50.53 247 ALA A O 1
ATOM 1958 N N . ILE A 1 248 ? -14.559 27.359 8.321 1.00 51.48 248 ILE A N 1
ATOM 1959 C CA . ILE A 1 248 ? -15.159 28.530 7.740 1.00 52.35 248 ILE A CA 1
ATOM 1960 C C . ILE A 1 248 ? -16.089 29.148 8.758 1.00 52.83 248 ILE A C 1
ATOM 1961 O O . ILE A 1 248 ? -17.069 28.536 9.192 1.00 52.88 248 ILE A O 1
ATOM 1966 N N . HIS A 1 249 ? -15.731 30.358 9.167 1.00 53.91 249 HIS A N 1
ATOM 1967 C CA . HIS A 1 249 ? -16.542 31.170 10.065 1.00 54.79 249 HIS A CA 1
ATOM 1968 C C . HIS A 1 249 ? -17.229 32.207 9.188 1.00 54.90 249 HIS A C 1
ATOM 1969 O O . HIS A 1 249 ? -16.666 32.660 8.176 1.00 55.12 249 HIS A O 1
ATOM 1976 N N . VAL A 1 250 ? -18.470 32.511 9.543 1.00 54.78 250 VAL A N 1
ATOM 1977 C CA . VAL A 1 250 ? -19.285 33.489 8.845 1.00 55.05 250 VAL A CA 1
ATOM 1978 C C . VAL A 1 250 ? -19.630 34.571 9.863 1.00 54.62 250 VAL A C 1
ATOM 1979 O O . VAL A 1 250 ? -19.943 34.247 11.019 1.00 54.16 250 VAL A O 1
#

Solvent-accessible surface area: 11904 Å² total; per-residue (Å²): 199,118,4,99,0,13,131,107,11,36,75,23,4,42,122,90,0,89,96,19,6,22,64,0,75,154,114,124,41,77,49,1,15,0,0,0,0,0,42,24,45,5,20,14,24,25,1,1,13,19,2,0,18,30,161,36,19,164,85,41,116,162,121,57,95,75,159,8,53,78,14,33,14,44,28,71,50,3,32,3,19,0,0,8,11,20,19,0,38,111,93,48,164,18,34,116,157,7,2,107,86,0,75,43,53,0,87,119,79,66,2,18,0,0,0,2,0,2,81,0,31,46,144,70,45,87,111,41,4,72,64,0,2,65,8,0,12,162,15,21,32,67,73,1,0,10,4,4,2,0,0,0,2,65,0,67,42,92,18,61,139,155,63,54,61,123,47,16,10,58,136,9,15,58,36,2,34,103,12,1,68,52,2,0,149,13,189,144,110,51,24,91,80,8,79,19,48,43,12,41,0,14,32,46,77,213,9,58,109,40,156,134,90,11,44,3,16,73,102,37,89,14,0,16,10,47,0,4,103,12,1,2,65,17,10,28,58,106,93,149,34,10,124,41

Secondary structure (DSSP, 8-state):
-B-HHHHTS-HHHHHHHHHHHHHHHHTT--EEEEEEEE-TTSSHHHHHHHHHTS--S---SS---PPPEEEEEEETTEEEEEEE---SEETTEE-HHHHHHHHHHTTT-EE-EEEEEEESS-S---HHHHHHHHHHHHHH-GGGGGGEEEEEE-TT---STT--HHHHHHHHHHHHHHHHHHHHT--HHHHHHH--EEEE----TT--B-TTS-BB-TTS-BHHHHHHHHHHHHHTS-SPPEE-

CATH classification: 3.40.50.300

InterPro domains:
  IPR005688 Chloroplast protein import component Toc34 [PIRSF038134] (3-296)
  IPR005688 Chloroplast protein import component Toc34 [TIGR00991] (4-294)
  IPR006703 AIG1-type guanine nucleotide-binding (G) domain [PF04548] (38-200)
  IPR006703 AIG1-type guanine nucleotide-binding (G) domain [PS51720] (34-258)
  IPR027417 P-loop containing nucleoside triphosphate hydrolase [G3DSA:3.40.50.300] (1-262)
  IPR027417 P-loop containing nucleoside triphosphate hydrolase [SSF52540] (6-252)
  IPR045058 GTPase GIMA/IAN/Toc [PTHR10903] (37-241)

GO terms:
  GO:0005515 protein binding (F, IPI)
  GO:0005525 GTP binding (F, IDA)
  GO:0003924 GTPase activity (F, IDA)
  GO:0009707 chloroplast outer membrane (C, IDA)
  GO:0045036 protein targeting to chloroplast (P, TAS)
  GO:0005576 extracellular region (C, HDA)
  GO:0009507 chloroplast (C, HDA)
  GO:0009941 chloroplast envelope (C, HDA)
  GO:0042803 protein homodimerization activity (F, IPI)
  GO:0042802 identical protein binding (F, IPI)

Sequence (244 aa):
REWVGFQQFPAATQEKLIEFFGKKLKQKDMNSMTVLVLGKGGVGKSSTVNSLIGEQVVRVSPFQQAGLRPVMVSRTMGGFTINIIDTPGLVEAGYVNHQALELIKGFLVNRTIDVLLYVDRLDVYAVDELDKQVVIAITQTFGKEEIWCCKTLLVLTHAQFSPPDELSYETFSSSKRSDDSLLKKTIRRAGSKMRKQEFEDSAIAVVVYAENSGRCSKNDDKDEKALPNGEAWIPNNLVKAITDVATNQRKAIHV

Foldseek 3Di:
DAQPLLVVAFPVLNVLLCVLCVVCVVVVPQEAEEEEAEAPQFCQQLVVCVLSNHNPDDDDNDQDVDAKDWDWHDDPSHIYIYIGFGGQDDPHAGDLVRLVRVLVVQAPHWHLAYEYTGALPDQADDVRLLRSLLSVCVSFNLLNLLRYEYEHEPLQDDDDDPDHSVVSNVVSVVRSLVSNCNSSVHDPVRSVVSVHYYAYYYSDPPADAAPSRARAGPVRDRRSSVVSNVNSCSSPVPRGTTHD

B-factor: mean 29.48, std 10.13, range [14.49, 67.95]

Radius of gyration: 17.19 Å; Cα contacts (8 Å, |Δi|>4): 436; chains: 1; bounding box: 39×44×49 Å

Nearest PDB structures (foldseek):
  3def-assembly1_A  TM=1.004E+00  e=1.602E-51  Arabidopsis thaliana
  3bb3-assembly1_A  TM=9.961E-01  e=2.865E-46  Arabidopsis thaliana
  3bb4-assembly1_A  TM=9.969E-01  e=2.329E-45  Arabidopsis thaliana
  2j3e-assembly1_A  TM=9.848E-01  e=3.796E-41  Arabidopsis thaliana
  3bb1-assembly1_B  TM=9.726E-01  e=3.870E-33  Pisum sativum